Protein AF-0000000084756788 (afdb_homodimer)

Structure (mmCIF, N/CA/C/O backbone):
data_AF-0000000084756788-model_v1
#
loop_
_entity.id
_entity.type
_entity.pdbx_description
1 polymer 'Nuclear transport factor 2 family protein'
#
loop_
_atom_site.group_PDB
_atom_site.id
_atom_site.type_symbol
_atom_site.label_atom_id
_atom_site.label_alt_id
_atom_site.label_comp_id
_atom_site.label_asym_id
_atom_site.label_entity_id
_atom_site.label_seq_id
_atom_site.pdbx_PDB_ins_code
_atom_site.Cartn_x
_atom_site.Cartn_y
_atom_site.Cartn_z
_atom_site.occupancy
_atom_site.B_iso_or_equiv
_atom_site.auth_seq_id
_atom_site.auth_comp_id
_atom_site.auth_asym_id
_atom_site.auth_atom_id
_atom_site.pdbx_PDB_model_num
ATOM 1 N N . MET A 1 1 ? 21.375 17.109 6.738 1 51.38 1 MET A N 1
ATOM 2 C CA . MET A 1 1 ? 19.969 17.453 6.523 1 51.38 1 MET A CA 1
ATOM 3 C C . MET A 1 1 ? 19.047 16.328 6.988 1 51.38 1 MET A C 1
ATOM 5 O O . MET A 1 1 ? 19.375 15.156 6.836 1 51.38 1 MET A O 1
ATOM 9 N N . LYS A 1 2 ? 18.172 16.609 7.891 1 64.44 2 LYS A N 1
ATOM 10 C CA . LYS A 1 2 ? 17.391 15.539 8.5 1 64.44 2 LYS A CA 1
ATOM 11 C C . LYS A 1 2 ? 16.609 14.766 7.445 1 64.44 2 LYS A C 1
ATOM 13 O O . LYS A 1 2 ? 16.031 15.352 6.523 1 64.44 2 LYS A O 1
ATOM 18 N N . ILE A 1 3 ? 16.797 13.531 7.262 1 79.19 3 ILE A N 1
ATOM 19 C CA . ILE A 1 3 ? 16.125 12.656 6.312 1 79.19 3 ILE A CA 1
ATOM 20 C C . ILE A 1 3 ? 14.609 12.703 6.559 1 79.19 3 ILE A C 1
ATOM 22 O O . ILE A 1 3 ? 14.156 12.586 7.699 1 79.19 3 ILE A O 1
ATOM 26 N N . MET A 1 4 ? 13.938 13.109 5.535 1 86.81 4 MET A N 1
ATOM 27 C CA . MET A 1 4 ? 12.484 13.195 5.578 1 86.81 4 MET A CA 1
ATOM 28 C C . MET A 1 4 ? 11.875 11.852 5.961 1 86.81 4 MET A C 1
ATOM 30 O O . MET A 1 4 ? 12.234 10.812 5.395 1 86.81 4 MET A O 1
ATOM 34 N N . THR A 1 5 ? 11.016 11.875 7.02 1 94.31 5 THR A N 1
ATOM 35 C CA . THR A 1 5 ? 10.234 10.688 7.352 1 94.31 5 THR A CA 1
ATOM 36 C C . THR A 1 5 ? 8.75 11.008 7.406 1 94.31 5 THR A C 1
ATOM 38 O O . THR A 1 5 ? 8.367 12.125 7.758 1 94.31 5 THR A O 1
ATOM 41 N N . ILE A 1 6 ? 7.992 10.07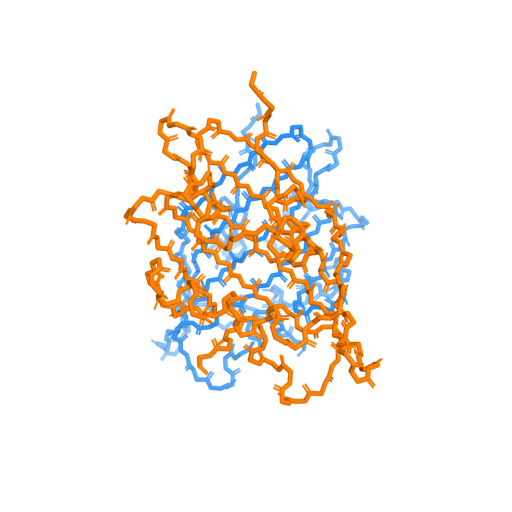 7.137 1 98 6 ILE A N 1
ATOM 42 C CA . ILE A 1 6 ? 6.543 10.25 7.172 1 98 6 ILE A CA 1
ATOM 43 C C . ILE A 1 6 ? 6.105 10.641 8.586 1 98 6 ILE A C 1
ATOM 45 O O . ILE A 1 6 ? 5.156 11.406 8.758 1 98 6 ILE A O 1
ATOM 49 N N . THR A 1 7 ? 6.785 10.156 9.602 1 97.94 7 THR A N 1
ATOM 50 C CA . THR A 1 7 ? 6.484 10.492 10.992 1 97.94 7 THR A CA 1
ATOM 51 C C . THR A 1 7 ? 6.602 12 11.227 1 97.94 7 THR A C 1
ATOM 53 O O . THR A 1 7 ? 5.695 12.617 11.781 1 97.94 7 THR A O 1
ATOM 56 N N . THR A 1 8 ? 7.699 12.555 10.719 1 97.31 8 THR A N 1
ATOM 57 C CA . THR A 1 8 ? 7.93 13.984 10.891 1 97.31 8 THR A CA 1
ATOM 58 C C . THR A 1 8 ? 6.867 14.797 10.156 1 97.31 8 THR A C 1
ATOM 60 O O . THR A 1 8 ? 6.297 15.734 10.719 1 97.31 8 THR A O 1
ATOM 63 N N . VAL A 1 9 ? 6.555 14.43 8.93 1 98.12 9 VAL A N 1
ATOM 64 C CA . VAL A 1 9 ? 5.621 15.172 8.094 1 98.12 9 VAL A CA 1
ATOM 65 C C . VAL A 1 9 ? 4.227 15.141 8.719 1 98.12 9 VAL A C 1
ATOM 67 O O . VAL A 1 9 ? 3.607 16.188 8.93 1 98.12 9 VAL A O 1
ATOM 70 N N . LEU A 1 10 ? 3.76 13.961 9.078 1 98.19 10 LEU A N 1
ATOM 71 C CA . LEU A 1 10 ? 2.406 13.82 9.602 1 98.19 10 LEU A CA 1
ATOM 72 C C . LEU A 1 10 ? 2.295 14.438 10.992 1 98.19 10 LEU A C 1
ATOM 74 O O . LEU A 1 10 ? 1.253 14.992 11.352 1 98.19 10 LEU A O 1
ATOM 78 N N . ASP A 1 11 ? 3.354 14.328 11.773 1 98.25 11 ASP A N 1
ATOM 79 C CA . ASP A 1 11 ? 3.352 14.969 13.086 1 98.25 11 ASP A CA 1
ATOM 80 C C . ASP A 1 11 ? 3.197 16.484 12.961 1 98.25 11 ASP A C 1
ATOM 82 O O . ASP A 1 11 ? 2.418 17.094 13.695 1 98.25 11 ASP A O 1
ATOM 86 N N . GLU A 1 12 ? 3.988 17.047 12.047 1 98 12 GLU A N 1
ATOM 87 C CA . GLU A 1 12 ? 3.895 18.484 11.844 1 98 12 GLU A CA 1
ATOM 88 C C . GLU A 1 12 ? 2.5 18.891 11.383 1 98 12 GLU A C 1
ATOM 90 O O . GLU A 1 12 ? 1.93 19.875 11.875 1 98 12 GLU A O 1
ATOM 95 N N . ILE A 1 13 ? 1.891 18.125 10.453 1 97.75 13 ILE A N 1
ATOM 96 C CA . ILE A 1 13 ? 0.594 18.469 9.883 1 97.75 13 ILE A CA 1
ATOM 97 C C . ILE A 1 13 ? -0.496 18.328 10.938 1 97.75 13 ILE A C 1
ATOM 99 O O . ILE A 1 13 ? -1.339 19.203 11.102 1 97.75 13 ILE A O 1
ATOM 103 N N . LEU A 1 14 ? -0.456 17.297 11.711 1 97.5 14 LEU A N 1
ATOM 104 C CA . LEU A 1 14 ? -1.579 16.938 12.578 1 97.5 14 LEU A CA 1
ATOM 105 C C . LEU A 1 14 ? -1.424 17.578 13.953 1 97.5 14 LEU A C 1
ATOM 107 O O . LEU A 1 14 ? -2.4 18.062 14.531 1 97.5 14 LEU A O 1
ATOM 111 N N . ASN A 1 15 ? -0.199 17.656 14.469 1 98.12 15 ASN A N 1
ATOM 112 C CA . ASN A 1 15 ? -0.02 17.953 15.883 1 98.12 15 ASN A CA 1
ATOM 113 C C . ASN A 1 15 ? 0.529 19.359 16.094 1 98.12 15 ASN A C 1
ATOM 115 O O . ASN A 1 15 ? 0.281 19.984 17.125 1 98.12 15 ASN A O 1
ATOM 119 N N . GLN A 1 16 ? 1.308 19.875 15.18 1 97.69 16 GLN A N 1
ATOM 120 C CA . GLN A 1 16 ? 1.858 21.203 15.352 1 97.69 16 GLN A CA 1
ATOM 121 C C . GLN A 1 16 ? 0.937 22.266 14.742 1 97.69 16 GLN A C 1
ATOM 123 O O . GLN A 1 16 ? 1.32 22.969 13.805 1 97.69 16 GLN A O 1
ATOM 128 N N . GLN A 1 17 ? -0.144 22.484 15.391 1 95.19 17 GLN A N 1
ATOM 129 C CA . GLN A 1 17 ? -1.22 23.266 14.789 1 95.19 17 GLN A CA 1
ATOM 130 C C . GLN A 1 17 ? -0.97 24.766 14.961 1 95.19 17 GLN A C 1
ATOM 132 O O . GLN A 1 17 ? -1.627 25.578 14.32 1 95.19 17 GLN A O 1
ATOM 137 N N . GLU A 1 18 ? -0.001 25.094 15.75 1 96.75 18 GLU A N 1
ATOM 138 C CA . GLU A 1 18 ? 0.376 26.5 15.914 1 96.75 18 GLU A CA 1
ATOM 139 C C . GLU A 1 18 ? 1.205 26.984 14.727 1 96.75 18 GLU A C 1
ATOM 141 O O . GLU A 1 18 ? 1.334 28.188 14.508 1 96.75 18 GLU A O 1
ATOM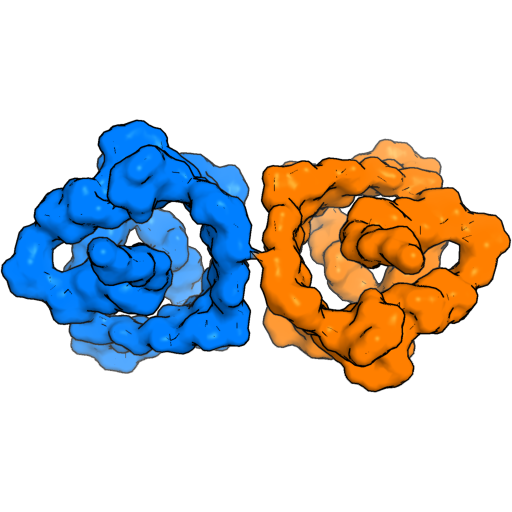 146 N N . VAL A 1 19 ? 1.829 26.031 14.039 1 97.75 19 VAL A N 1
ATOM 147 C CA . VAL A 1 19 ? 2.598 26.359 12.852 1 97.75 19 VAL A CA 1
ATOM 148 C C . VAL A 1 19 ? 1.657 26.531 11.656 1 97.75 19 VAL A C 1
ATOM 150 O O . VAL A 1 19 ? 0.82 25.656 11.398 1 97.75 19 VAL A O 1
ATOM 153 N N . PRO A 1 20 ? 1.759 27.625 10.938 1 98.12 20 PRO A N 1
ATOM 154 C CA . PRO A 1 20 ? 0.922 27.781 9.75 1 98.12 20 PRO A CA 1
ATOM 155 C C . PRO A 1 20 ? 1.096 26.625 8.758 1 98.12 20 PRO A C 1
ATOM 157 O O . PRO A 1 20 ? 2.225 26.25 8.43 1 98.12 20 PRO A O 1
ATOM 160 N N . LEU A 1 21 ? -0.003 26.094 8.258 1 97.94 21 LEU A N 1
ATOM 161 C CA . LEU A 1 21 ? 0.003 24.906 7.406 1 97.94 21 LEU A CA 1
ATOM 162 C C . LEU A 1 21 ? 0.831 25.156 6.148 1 97.94 21 LEU A C 1
ATOM 164 O O . LEU A 1 21 ? 1.569 24.266 5.711 1 97.94 21 LEU A O 1
ATOM 168 N N . ASP A 1 22 ? 0.761 26.312 5.59 1 97.5 22 ASP A N 1
ATOM 169 C CA . ASP A 1 22 ? 1.458 26.625 4.344 1 97.5 22 ASP A CA 1
ATOM 170 C C . ASP A 1 22 ? 2.969 26.469 4.508 1 97.5 22 ASP A C 1
ATOM 172 O O . ASP A 1 22 ? 3.666 26.078 3.566 1 97.5 22 ASP A O 1
ATOM 176 N N . LEU A 1 23 ? 3.459 26.797 5.664 1 98.06 23 LEU A N 1
ATOM 177 C CA . LEU A 1 23 ? 4.887 26.641 5.926 1 98.06 23 LEU A CA 1
ATOM 178 C C . LEU A 1 23 ? 5.289 25.172 5.934 1 98.06 23 LEU A C 1
ATOM 180 O O . LEU A 1 23 ? 6.32 24.812 5.371 1 98.06 23 LEU A O 1
ATOM 184 N N . ILE A 1 24 ? 4.473 24.391 6.559 1 98 24 ILE A N 1
ATOM 185 C CA . ILE A 1 24 ? 4.73 22.953 6.621 1 98 24 ILE A CA 1
ATOM 186 C C . ILE A 1 24 ? 4.676 22.359 5.215 1 98 24 ILE A C 1
ATOM 188 O O . ILE A 1 24 ? 5.562 21.594 4.824 1 98 24 ILE A O 1
ATOM 192 N N . LEU A 1 25 ? 3.664 22.703 4.445 1 98.12 25 LEU A N 1
ATOM 193 C CA . LEU A 1 25 ? 3.506 22.172 3.096 1 98.12 25 LEU A CA 1
ATOM 194 C C . LEU A 1 25 ? 4.676 22.578 2.209 1 98.12 25 LEU A C 1
ATOM 196 O O . LEU A 1 25 ? 5.207 21.75 1.459 1 98.12 25 LEU A O 1
ATOM 200 N N . ASN A 1 26 ? 5.098 23.797 2.342 1 97.38 26 ASN A N 1
ATOM 201 C CA . ASN A 1 26 ? 6.223 24.281 1.546 1 97.38 26 ASN A CA 1
ATOM 202 C C . ASN A 1 26 ? 7.516 23.562 1.9 1 97.38 26 ASN A C 1
ATOM 204 O O . ASN A 1 26 ? 8.375 23.359 1.041 1 97.38 26 ASN A O 1
ATOM 208 N N . ARG A 1 27 ? 7.652 23.156 3.072 1 97.38 27 ARG A N 1
ATOM 209 C CA . ARG A 1 27 ? 8.852 22.484 3.557 1 97.38 27 ARG A CA 1
ATOM 210 C C . ARG A 1 27 ? 8.93 21.062 3.014 1 97.38 27 ARG A C 1
ATOM 212 O O . ARG A 1 27 ? 10.008 20.578 2.67 1 97.38 27 ARG A O 1
ATOM 219 N N . HIS A 1 28 ? 7.742 20.422 2.871 1 98.25 28 HIS A N 1
ATOM 220 C CA . HIS A 1 28 ? 7.801 18.969 2.688 1 98.25 28 HIS A CA 1
ATOM 221 C C . HIS A 1 28 ? 7.227 18.562 1.334 1 98.25 28 HIS A C 1
ATOM 223 O O . HIS A 1 28 ? 7.422 17.438 0.888 1 98.25 28 HIS A O 1
ATOM 229 N N . PHE A 1 29 ? 6.59 19.5 0.635 1 98.38 29 PHE A N 1
ATOM 230 C CA . PHE A 1 29 ? 5.914 19.141 -0.603 1 98.38 29 PHE A CA 1
ATOM 231 C C . PHE A 1 29 ? 6.352 20.047 -1.749 1 98.38 29 PHE A C 1
ATOM 233 O O . PHE A 1 29 ? 6.434 21.266 -1.586 1 98.38 29 PHE A O 1
ATOM 240 N N . SER A 1 30 ? 6.621 19.438 -2.891 1 98.12 30 SER A N 1
ATOM 241 C CA . SER A 1 30 ? 6.941 20.172 -4.113 1 98.12 30 SER A CA 1
ATOM 242 C C . SER A 1 30 ? 5.758 21.016 -4.574 1 98.12 30 SER A C 1
ATOM 244 O O . SER A 1 30 ? 4.602 20.641 -4.383 1 98.12 30 SER A O 1
ATOM 246 N N . PRO A 1 31 ? 5.984 22.078 -5.301 1 96.94 31 PRO A N 1
ATOM 247 C CA . PRO A 1 31 ? 4.887 22.891 -5.828 1 96.94 31 PRO A CA 1
ATOM 248 C C . PRO A 1 31 ? 4.043 22.141 -6.859 1 96.94 31 PRO A C 1
ATOM 250 O O . PRO A 1 31 ? 2.896 22.516 -7.113 1 96.94 31 PRO A O 1
ATOM 253 N N . VAL A 1 32 ? 4.594 21.109 -7.461 1 97.5 32 VAL A N 1
ATOM 254 C CA . VAL A 1 32 ? 3.861 20.344 -8.461 1 97.5 32 VAL A CA 1
ATOM 255 C C . VAL A 1 32 ? 3.445 19 -7.883 1 97.5 32 VAL A C 1
ATOM 257 O O . VAL A 1 32 ? 3.275 18.016 -8.625 1 97.5 32 VAL A O 1
ATOM 260 N N . TYR A 1 33 ? 3.369 18.969 -6.602 1 98.25 33 TYR A N 1
ATOM 261 C CA . TYR A 1 33 ? 2.986 17.766 -5.855 1 98.25 33 TYR A CA 1
ATOM 262 C C . TYR A 1 33 ? 1.621 17.266 -6.301 1 98.25 33 TYR A C 1
ATOM 264 O O . TYR A 1 33 ? 0.704 18.047 -6.539 1 98.25 33 TYR A O 1
ATOM 272 N N . ARG A 1 34 ? 1.514 15.961 -6.422 1 98.19 34 ARG A N 1
ATOM 273 C CA . ARG A 1 34 ? 0.239 15.281 -6.617 1 98.19 34 ARG A CA 1
ATOM 274 C C . ARG A 1 34 ? 0.17 13.992 -5.793 1 98.19 34 ARG A C 1
ATOM 276 O O . ARG A 1 34 ? 1.19 13.344 -5.57 1 98.19 34 ARG A O 1
ATOM 283 N N . GLN A 1 35 ? -1.035 13.672 -5.383 1 97.81 35 GLN A N 1
ATOM 284 C CA . GLN A 1 35 ? -1.226 12.406 -4.676 1 97.81 35 GLN A CA 1
ATOM 285 C C . GLN A 1 35 ? -2.453 11.664 -5.199 1 97.81 35 GLN A C 1
ATOM 287 O O . GLN A 1 35 ? -3.443 12.289 -5.586 1 97.81 35 GLN A O 1
ATOM 292 N N . ARG A 1 36 ? -2.326 10.383 -5.238 1 97.06 36 ARG A N 1
ATOM 293 C CA . ARG A 1 36 ? -3.432 9.484 -5.559 1 97.06 36 ARG A CA 1
ATOM 294 C C . ARG A 1 36 ? -3.807 8.625 -4.359 1 97.06 36 ARG A C 1
ATOM 296 O O . ARG A 1 36 ? -2.979 7.871 -3.848 1 97.06 36 ARG A O 1
ATOM 303 N N . THR A 1 37 ? -5.02 8.859 -3.857 1 93.44 37 THR A N 1
ATOM 304 C CA . THR A 1 37 ? -5.539 8.078 -2.74 1 93.44 37 THR A CA 1
ATOM 305 C C . THR A 1 37 ? -6.746 7.254 -3.174 1 93.44 37 THR A C 1
ATOM 307 O O . THR A 1 37 ? -7.742 7.805 -3.648 1 93.44 37 THR A O 1
ATOM 310 N N . ASN A 1 38 ? -6.676 5.988 -3.02 1 88.88 38 ASN A N 1
ATOM 311 C CA . ASN A 1 38 ? -7.746 5.094 -3.449 1 88.88 38 ASN A CA 1
ATOM 312 C C . ASN A 1 38 ? -8.188 5.395 -4.879 1 88.88 38 ASN A C 1
ATOM 314 O O . ASN A 1 38 ? -9.383 5.535 -5.148 1 88.88 38 ASN A O 1
ATOM 318 N N . ASN A 1 39 ? -7.246 5.633 -5.719 1 90.25 39 ASN A N 1
ATOM 319 C CA . ASN A 1 39 ? -7.379 5.758 -7.164 1 90.25 39 ASN A CA 1
ATOM 320 C C . ASN A 1 39 ? -7.867 7.148 -7.562 1 90.25 39 ASN A C 1
ATOM 322 O O . ASN A 1 39 ? -8.289 7.363 -8.703 1 90.25 39 ASN A O 1
ATOM 326 N N . GLU A 1 40 ? -7.895 8.125 -6.652 1 92.5 40 GLU A N 1
ATOM 327 C CA . GLU A 1 40 ? -8.297 9.5 -6.953 1 92.5 40 GLU A CA 1
ATOM 328 C C . GLU A 1 40 ? -7.117 10.461 -6.812 1 92.5 40 GLU A C 1
ATOM 330 O O . GLU A 1 40 ? -6.473 10.508 -5.762 1 92.5 40 GLU A O 1
ATOM 335 N N . TRP A 1 41 ? -6.918 11.258 -7.863 1 96.19 41 TRP A N 1
ATOM 336 C CA . TRP A 1 41 ? -5.805 12.195 -7.871 1 96.19 41 TRP A CA 1
ATOM 337 C C . TRP A 1 41 ? -6.223 13.547 -7.289 1 96.19 41 TRP A C 1
ATOM 339 O O . TRP A 1 41 ? -7.355 13.984 -7.492 1 96.19 41 TRP A O 1
ATOM 349 N N . GLU A 1 42 ? -5.312 14.109 -6.582 1 96.38 42 GLU A N 1
ATOM 350 C CA . GLU A 1 42 ? -5.477 15.445 -6.035 1 96.38 42 GLU A CA 1
ATOM 351 C C . GLU A 1 42 ? -4.172 16.234 -6.105 1 96.38 42 GLU A C 1
ATOM 353 O O . GLU A 1 42 ? -3.09 15.672 -5.922 1 96.38 42 GLU A O 1
ATOM 358 N N . GLY A 1 43 ? -4.223 17.516 -6.352 1 97.12 43 GLY A N 1
ATOM 359 C CA . GLY A 1 43 ? -3.049 18.375 -6.344 1 97.12 43 GLY A CA 1
ATOM 360 C C . GLY A 1 43 ? -2.758 18.969 -4.98 1 97.12 43 GLY A C 1
ATOM 361 O O . GLY A 1 43 ? -3.406 18.625 -3.992 1 97.12 43 GLY A O 1
ATOM 362 N N . LEU A 1 44 ? -1.771 19.828 -4.953 1 97.56 44 LEU A N 1
ATOM 363 C CA . LEU A 1 44 ? -1.322 20.438 -3.701 1 97.56 44 LEU A CA 1
ATOM 364 C C . LEU A 1 44 ? -2.436 21.266 -3.064 1 97.56 44 LEU A C 1
ATOM 366 O O . LEU A 1 44 ? -2.609 21.234 -1.844 1 97.56 44 LEU A O 1
ATOM 370 N N . ASP A 1 45 ? -3.229 21.953 -3.852 1 96.56 45 ASP A N 1
ATOM 371 C CA . ASP A 1 45 ? -4.301 22.797 -3.318 1 96.56 45 ASP A CA 1
ATOM 372 C C . ASP A 1 45 ? -5.383 21.938 -2.656 1 96.56 45 ASP A C 1
ATOM 374 O O . ASP A 1 45 ? -5.859 22.266 -1.568 1 96.56 45 ASP A O 1
ATOM 378 N N . GLY A 1 46 ? -5.754 20.938 -3.379 1 95.69 46 GLY A N 1
ATOM 379 C CA . GLY A 1 46 ? -6.727 20.016 -2.799 1 95.69 46 GLY A CA 1
ATOM 380 C C . GLY A 1 46 ? -6.238 19.359 -1.522 1 95.69 46 GLY A C 1
ATOM 381 O O . GLY A 1 46 ? -6.977 19.281 -0.538 1 95.69 46 GLY A O 1
ATOM 382 N N . PHE A 1 47 ? -5.012 18.922 -1.562 1 96.62 47 PHE A N 1
ATOM 383 C CA . PHE A 1 47 ? -4.41 18.328 -0.374 1 96.62 47 PHE A CA 1
ATOM 384 C C . PHE A 1 47 ? -4.387 19.328 0.779 1 96.62 47 PHE A C 1
ATOM 386 O O . PHE A 1 47 ? -4.684 18.969 1.922 1 96.62 47 PHE A O 1
ATOM 393 N N . ALA A 1 48 ? -4.02 20.516 0.467 1 96.94 48 ALA A N 1
ATOM 394 C CA . ALA A 1 48 ? -3.971 21.562 1.484 1 96.94 48 ALA A CA 1
ATOM 395 C C . ALA A 1 48 ? -5.34 21.766 2.131 1 96.94 48 ALA A C 1
ATOM 397 O O . ALA A 1 48 ? -5.441 21.906 3.354 1 96.94 48 ALA A O 1
ATOM 398 N N . GLN A 1 49 ? -6.363 21.797 1.32 1 96 49 GLN A N 1
ATOM 399 C CA . GLN A 1 49 ? -7.719 21.953 1.838 1 96 49 GLN A CA 1
ATOM 400 C C . GLN A 1 49 ? -8.094 20.797 2.754 1 96 49 GLN A C 1
ATOM 402 O O . GLN A 1 49 ? -8.68 21 3.82 1 96 49 GLN A O 1
ATOM 407 N N . HIS A 1 50 ? -7.695 19.641 2.314 1 94.56 50 HIS A N 1
ATOM 408 C CA . HIS A 1 50 ? -7.949 18.453 3.113 1 94.56 50 HIS A CA 1
ATOM 409 C C . HIS A 1 50 ? -7.211 18.516 4.449 1 94.56 50 HIS A C 1
ATOM 411 O O . HIS A 1 50 ? -7.797 18.25 5.5 1 94.56 50 HIS A O 1
ATOM 417 N N . ALA A 1 51 ? -5.969 18.812 4.367 1 95.75 51 ALA A N 1
ATOM 418 C CA . ALA A 1 51 ? -5.148 18.922 5.574 1 95.75 51 ALA A CA 1
ATOM 419 C C . ALA A 1 51 ? -5.719 19.953 6.535 1 95.75 51 ALA A C 1
ATOM 421 O O . ALA A 1 51 ? -5.711 19.766 7.754 1 95.75 51 ALA A O 1
ATOM 422 N N . ARG A 1 52 ? -6.219 21.062 6.012 1 96 52 ARG A N 1
ATOM 423 C CA . ARG A 1 52 ? -6.836 22.094 6.84 1 96 52 ARG A CA 1
ATOM 424 C C . ARG A 1 52 ? -8.055 21.562 7.574 1 96 52 ARG A C 1
ATOM 426 O O . ARG A 1 52 ? -8.219 21.781 8.773 1 96 52 ARG A O 1
ATOM 433 N N . LYS A 1 53 ? -8.836 20.844 6.84 1 94.81 53 LYS A N 1
ATOM 434 C CA . LYS A 1 53 ? -10.031 20.25 7.438 1 94.81 53 LYS A CA 1
ATOM 435 C C . LYS A 1 53 ? -9.664 19.266 8.547 1 94.81 53 LYS A C 1
ATOM 437 O O . LYS A 1 53 ? -10.32 19.219 9.586 1 94.81 53 LYS A O 1
ATOM 442 N N . LEU A 1 54 ? -8.633 18.484 8.297 1 94.19 54 LEU A N 1
ATOM 443 C CA . LEU A 1 54 ? -8.172 17.547 9.312 1 94.19 54 LEU A CA 1
ATOM 444 C C . LEU A 1 54 ? -7.762 18.281 10.578 1 94.19 54 LEU A C 1
ATOM 446 O O . LEU A 1 54 ? -8.102 17.859 11.688 1 94.19 54 LEU A O 1
ATOM 450 N N . ARG A 1 55 ? -7.062 19.359 10.438 1 95.31 55 ARG A N 1
ATOM 451 C CA . ARG A 1 55 ? -6.605 20.141 11.594 1 95.31 55 ARG A CA 1
ATOM 452 C C . ARG A 1 55 ? -7.785 20.703 12.375 1 95.31 55 ARG A C 1
ATOM 454 O O . ARG A 1 55 ? -7.699 20.891 13.594 1 95.31 55 ARG A O 1
ATOM 461 N N . GLU A 1 56 ? -8.844 20.953 11.672 1 94.44 56 GLU A N 1
ATOM 462 C CA . GLU A 1 56 ? -10.031 21.484 12.336 1 94.44 56 GLU A CA 1
ATOM 463 C C . GLU A 1 56 ? -10.688 20.438 13.227 1 94.44 56 GLU A C 1
ATOM 465 O O . GLU A 1 56 ? -11.258 20.766 14.266 1 94.44 56 GLU A O 1
ATOM 470 N N . ILE A 1 57 ? -10.508 19.25 12.844 1 94 57 ILE A N 1
ATOM 471 C CA . ILE A 1 57 ? -11.305 18.203 13.477 1 94 57 ILE A CA 1
ATOM 472 C C . ILE A 1 57 ? -10.43 17.391 14.438 1 94 57 ILE A C 1
ATOM 474 O O . ILE A 1 57 ? -10.922 16.875 15.445 1 94 57 ILE A O 1
ATOM 478 N N . ILE A 1 58 ? -9.195 17.266 14.172 1 95.5 58 ILE A N 1
ATOM 479 C CA . ILE A 1 58 ? -8.297 16.375 14.906 1 95.5 58 ILE A CA 1
ATOM 480 C C . ILE A 1 58 ? -7.645 17.125 16.062 1 95.5 58 ILE A C 1
ATOM 482 O O . ILE A 1 58 ? -7.129 18.234 15.875 1 95.5 58 ILE A O 1
ATOM 486 N N . ALA A 1 59 ? -7.676 16.5 17.234 1 97.44 59 ALA A N 1
ATOM 487 C CA . ALA A 1 59 ? -6.973 17.016 18.391 1 97.44 59 ALA A CA 1
ATOM 488 C C . ALA A 1 59 ? -5.516 16.562 18.406 1 97.44 59 ALA A C 1
ATOM 490 O O . ALA A 1 59 ? -4.617 17.344 18.734 1 97.44 59 ALA A O 1
ATOM 491 N N . SER A 1 60 ? -5.371 15.328 18.016 1 97.81 60 SER A N 1
ATOM 492 C CA . SER A 1 60 ? -4.02 14.789 17.984 1 97.81 60 SER A CA 1
ATOM 493 C C . SER A 1 60 ? -3.957 13.523 17.125 1 97.81 60 SER A C 1
ATOM 495 O O . SER A 1 60 ? -4.984 12.883 16.875 1 97.81 60 SER A O 1
ATOM 497 N N . GLY A 1 61 ? -2.793 13.273 16.641 1 97.69 61 GLY A N 1
ATOM 498 C CA . GLY A 1 61 ? -2.539 12.047 15.898 1 97.69 61 GLY A CA 1
ATOM 499 C C . GLY A 1 61 ? -1.252 11.359 16.312 1 97.69 61 GLY A C 1
ATOM 500 O O . GLY A 1 61 ? -0.241 12.016 16.562 1 97.69 61 GLY A O 1
ATOM 501 N N . LYS A 1 62 ? -1.299 10.062 16.453 1 98.38 62 LYS A N 1
ATOM 502 C CA . LYS A 1 62 ? -0.122 9.227 16.672 1 98.38 62 LYS A CA 1
ATOM 503 C C . LYS A 1 62 ? 0.223 8.438 15.406 1 98.38 62 LYS A C 1
ATOM 505 O O . LYS A 1 62 ? -0.649 7.809 14.797 1 98.38 62 LYS A O 1
ATOM 510 N N . ILE A 1 63 ? 1.469 8.5 15.023 1 98.56 63 ILE A N 1
ATOM 511 C CA . ILE A 1 63 ? 1.926 7.824 13.812 1 98.56 63 ILE A CA 1
ATOM 512 C C . ILE A 1 63 ? 2.791 6.621 14.18 1 98.56 63 ILE A C 1
ATOM 514 O O . ILE A 1 63 ? 3.762 6.758 14.93 1 98.56 63 ILE A O 1
ATOM 518 N N . GLU A 1 64 ? 2.461 5.492 13.758 1 98.44 64 GLU A N 1
ATOM 519 C CA . GLU A 1 64 ? 3.242 4.27 13.914 1 98.44 64 GLU A CA 1
ATOM 520 C C . GLU A 1 64 ? 3.709 3.734 12.562 1 98.44 64 GLU A C 1
ATOM 522 O O . GLU A 1 64 ? 2.895 3.289 11.75 1 98.44 64 GLU A O 1
ATOM 527 N N . VAL A 1 65 ? 5.027 3.719 12.328 1 98.5 65 VAL A N 1
ATOM 528 C CA . VAL A 1 65 ? 5.57 3.205 11.07 1 98.5 65 VAL A CA 1
ATOM 529 C C . VAL A 1 65 ? 5.848 1.709 11.203 1 98.5 65 VAL A C 1
ATOM 531 O O . VAL A 1 65 ? 6.668 1.29 12.023 1 98.5 65 VAL A O 1
ATOM 534 N N . CYS A 1 66 ? 5.191 0.938 10.438 1 98.06 66 CYS A N 1
ATOM 535 C CA . CYS A 1 66 ? 5.324 -0.515 10.469 1 98.06 66 CYS A CA 1
ATOM 536 C C . CYS A 1 66 ? 6.445 -0.977 9.539 1 98.06 66 CYS A C 1
ATOM 538 O O . CYS A 1 66 ? 7.211 -1.878 9.891 1 98.06 66 CYS A O 1
ATOM 540 N N . ASP A 1 67 ? 6.504 -0.438 8.352 1 98.25 67 ASP A N 1
ATOM 541 C CA . ASP A 1 67 ? 7.535 -0.659 7.344 1 98.25 67 ASP A CA 1
ATOM 542 C C . ASP A 1 67 ? 7.969 0.659 6.707 1 98.25 67 ASP A C 1
ATOM 544 O O . ASP A 1 67 ? 7.141 1.541 6.465 1 98.25 67 ASP A O 1
ATOM 548 N N . GLU A 1 68 ? 9.258 0.775 6.426 1 98.38 68 GLU A N 1
ATOM 549 C CA . GLU A 1 68 ? 9.797 1.958 5.77 1 98.38 68 GLU A CA 1
ATOM 550 C C . GLU A 1 68 ? 11 1.603 4.898 1 98.38 68 GLU A C 1
ATOM 552 O O . GLU A 1 68 ? 11.969 1.019 5.383 1 98.38 68 GLU A O 1
ATOM 557 N N . LEU A 1 69 ? 10.891 1.885 3.623 1 98.38 69 LEU A N 1
ATOM 558 C CA . LEU A 1 69 ? 11.969 1.633 2.67 1 98.38 69 LEU A CA 1
ATOM 559 C C . LEU A 1 69 ? 12.305 2.895 1.882 1 98.38 69 LEU A C 1
ATOM 561 O O . LEU A 1 69 ? 11.414 3.705 1.595 1 98.38 69 LEU A O 1
ATOM 565 N N . ARG A 1 70 ? 13.555 3.004 1.54 1 97.25 70 ARG A N 1
ATOM 566 C CA . ARG A 1 70 ? 14.047 4.09 0.698 1 97.25 70 ARG A CA 1
ATOM 567 C C . ARG A 1 70 ? 14.992 3.561 -0.376 1 97.25 70 ARG A C 1
ATOM 569 O O . ARG A 1 70 ? 15.773 2.639 -0.125 1 97.25 70 ARG A O 1
ATOM 576 N N . ASP A 1 71 ? 14.875 4.094 -1.517 1 96.12 71 ASP A N 1
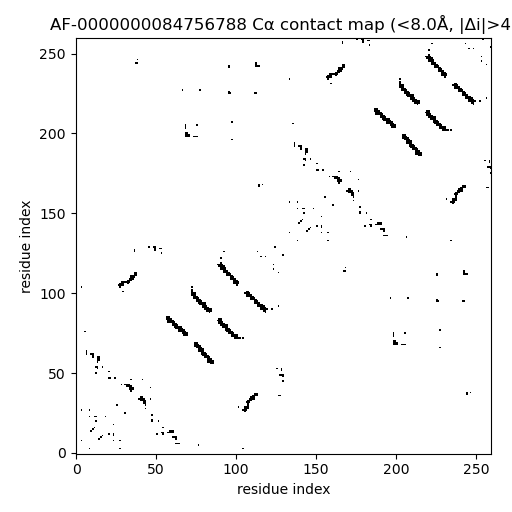ATOM 577 C CA . ASP A 1 71 ? 15.766 3.836 -2.641 1 96.12 71 ASP A CA 1
ATOM 578 C C . ASP A 1 71 ? 15.898 5.07 -3.531 1 96.12 71 ASP A C 1
ATOM 580 O O . ASP A 1 71 ? 15.078 5.289 -4.422 1 96.12 71 ASP A O 1
ATOM 584 N N . GLY A 1 72 ? 17 5.855 -3.297 1 94.81 72 GLY A N 1
ATOM 585 C CA . GLY A 1 72 ? 17.109 7.125 -4 1 94.81 72 GLY A CA 1
ATOM 586 C C . GLY A 1 72 ? 15.984 8.086 -3.678 1 94.81 72 GLY A C 1
ATOM 587 O O . GLY A 1 72 ? 15.773 8.438 -2.516 1 94.81 72 GLY A O 1
ATOM 588 N N . ASN A 1 73 ? 15.203 8.406 -4.762 1 96.75 73 ASN A N 1
ATOM 589 C CA . ASN A 1 73 ? 14.102 9.344 -4.578 1 96.75 73 ASN A CA 1
ATOM 590 C C . ASN A 1 73 ? 12.789 8.617 -4.316 1 96.75 73 ASN A C 1
ATOM 592 O O . ASN A 1 73 ? 11.734 9.25 -4.195 1 96.75 73 ASN A O 1
ATOM 596 N N . LEU A 1 74 ? 12.883 7.297 -4.258 1 97.88 74 LEU A N 1
ATOM 597 C CA . LEU A 1 74 ? 11.688 6.516 -3.984 1 97.88 74 LEU A CA 1
ATOM 598 C C . LEU A 1 74 ? 11.555 6.223 -2.494 1 97.88 74 LEU A C 1
ATOM 600 O O . LEU A 1 74 ? 12.562 5.992 -1.814 1 97.88 74 LEU A O 1
ATOM 604 N N . TYR A 1 75 ? 10.375 6.316 -2.01 1 98.31 75 TYR A N 1
ATOM 605 C CA . TYR A 1 75 ? 10.047 6.16 -0.598 1 98.31 75 TYR A CA 1
ATOM 606 C C . TYR A 1 75 ? 8.766 5.352 -0.427 1 98.31 75 TYR A C 1
ATOM 608 O O . TYR A 1 75 ? 7.797 5.539 -1.171 1 98.31 75 TYR A O 1
ATOM 616 N N . ALA A 1 76 ? 8.773 4.285 0.416 1 98.75 76 ALA A N 1
ATOM 617 C CA . ALA A 1 76 ? 7.586 3.471 0.67 1 98.75 76 ALA A CA 1
ATOM 618 C C . ALA A 1 76 ? 7.41 3.207 2.162 1 98.75 76 ALA A C 1
ATOM 620 O O . ALA A 1 76 ? 8.367 2.861 2.855 1 98.75 76 ALA A O 1
ATOM 621 N N . THR A 1 77 ? 6.145 3.406 2.67 1 98.75 77 THR A N 1
ATOM 622 C CA . THR A 1 77 ? 5.867 3.139 4.078 1 98.75 77 THR A CA 1
ATOM 623 C C . THR A 1 77 ? 4.508 2.467 4.242 1 98.75 77 THR A C 1
ATOM 625 O O . THR A 1 77 ? 3.566 2.766 3.506 1 98.75 77 THR A O 1
ATOM 628 N N . ARG A 1 78 ? 4.496 1.524 5.09 1 98.75 78 ARG A N 1
ATOM 629 C CA . ARG A 1 78 ? 3.258 1.099 5.734 1 98.75 78 ARG A CA 1
ATOM 630 C C . ARG A 1 78 ? 3.164 1.646 7.156 1 98.75 78 ARG A C 1
ATOM 632 O O . ARG A 1 78 ? 4.016 1.35 7.996 1 98.75 78 ARG A O 1
ATOM 639 N N . HIS A 1 79 ? 2.166 2.537 7.391 1 98.69 79 HIS A N 1
ATOM 640 C CA . HIS A 1 79 ? 2.08 3.18 8.695 1 98.69 79 HIS A CA 1
ATOM 641 C C . HIS A 1 79 ? 0.629 3.326 9.148 1 98.69 79 HIS A C 1
ATOM 643 O O . HIS A 1 79 ? -0.286 3.289 8.32 1 98.69 79 HIS A O 1
ATOM 649 N N . ARG A 1 80 ? 0.486 3.377 10.43 1 97.94 80 ARG A N 1
ATOM 650 C CA . ARG A 1 80 ? -0.813 3.629 11.039 1 97.94 80 ARG A CA 1
ATOM 651 C C . ARG A 1 80 ? -0.888 5.043 11.609 1 97.94 80 ARG A C 1
ATOM 653 O O . ARG A 1 80 ? 0.088 5.547 12.164 1 97.94 80 ARG A O 1
ATOM 660 N N . VAL A 1 81 ? -2.008 5.676 11.414 1 97.75 81 VAL A N 1
ATOM 661 C CA . VAL A 1 81 ? -2.305 6.98 12 1 97.75 81 VAL A CA 1
ATOM 662 C C . VAL A 1 81 ? -3.51 6.867 12.93 1 97.75 81 VAL A C 1
ATOM 664 O O . VAL A 1 81 ? -4.637 6.672 12.477 1 97.75 81 VAL A O 1
ATOM 667 N N . LEU A 1 82 ? -3.252 6.961 14.188 1 97.5 82 LEU A N 1
ATOM 668 C CA . LEU A 1 82 ? -4.309 6.98 15.195 1 97.5 82 LEU A CA 1
ATOM 669 C C . LEU A 1 82 ? -4.664 8.414 15.578 1 97.5 82 LEU A C 1
ATOM 671 O O . LEU A 1 82 ? -3.91 9.07 16.297 1 97.5 82 LEU A O 1
ATOM 675 N N . CYS A 1 83 ? -5.789 8.82 15.117 1 97.06 83 CYS A N 1
ATOM 676 C CA . CYS A 1 83 ? -6.219 10.195 15.359 1 97.06 83 CYS A CA 1
ATOM 677 C C . CYS A 1 83 ? -7.285 10.25 16.453 1 97.06 83 CYS A C 1
ATOM 679 O O . CYS A 1 83 ? -8.172 9.398 16.5 1 97.06 83 CYS A O 1
ATOM 681 N N . THR A 1 84 ? -7.148 11.203 17.266 1 97.25 84 THR A N 1
ATOM 682 C CA . THR A 1 84 ? -8.203 11.578 18.203 1 97.25 84 THR A CA 1
ATOM 683 C C . THR A 1 84 ? -8.836 12.906 17.812 1 97.25 84 THR A C 1
ATOM 685 O O . THR A 1 84 ? -8.141 13.914 17.641 1 97.25 84 THR A O 1
ATOM 688 N N . LYS A 1 85 ? -10.133 12.82 17.641 1 95.88 85 LYS A N 1
ATOM 689 C CA . LYS A 1 85 ? -10.852 14.055 17.312 1 95.88 85 LYS A CA 1
ATOM 690 C C . LYS A 1 85 ? -11.062 14.914 18.547 1 95.88 85 LYS A C 1
ATOM 692 O O . LYS A 1 85 ? -10.906 14.438 19.672 1 95.88 85 LYS A O 1
ATOM 697 N N . HIS A 1 86 ? -11.5 16.188 18.312 1 96.12 86 HIS A N 1
ATOM 698 C CA . HIS A 1 86 ? -11.781 17.109 19.406 1 96.12 86 HIS A CA 1
ATOM 699 C C . HIS A 1 86 ? -12.953 16.594 20.25 1 96.12 86 HIS A C 1
ATOM 701 O O . HIS A 1 86 ? -12.992 16.828 21.453 1 96.12 86 HIS A O 1
ATOM 707 N N . ASN A 1 87 ? -13.773 15.844 19.641 1 94.25 87 ASN A N 1
ATOM 708 C CA . ASN A 1 87 ? -14.945 15.352 20.359 1 94.25 87 ASN A CA 1
ATOM 709 C C . ASN A 1 87 ? -14.648 14.023 21.062 1 94.25 87 ASN A C 1
ATOM 711 O O . ASN A 1 87 ? -15.555 13.391 21.609 1 94.25 87 ASN A O 1
ATOM 715 N N . GLY A 1 88 ? -13.492 13.516 20.938 1 94.38 88 GLY A N 1
ATOM 716 C CA . GLY A 1 88 ? -13.078 12.336 21.688 1 94.38 88 GLY A CA 1
ATOM 717 C C . GLY A 1 88 ? -13.102 11.07 20.844 1 94.38 88 GLY A C 1
ATOM 718 O O . GLY A 1 88 ? -12.531 10.055 21.234 1 94.38 88 GLY A O 1
ATOM 719 N N . GLU A 1 89 ? -13.773 11.141 19.688 1 94.81 89 GLU A N 1
ATOM 720 C CA . GLU A 1 89 ? -13.797 9.984 18.797 1 94.81 89 GLU A CA 1
ATOM 721 C C . GLU A 1 89 ? -12.406 9.656 18.266 1 94.81 89 GLU A C 1
ATOM 723 O O . GLU A 1 89 ? -11.586 10.562 18.078 1 94.81 89 GLU A O 1
ATOM 728 N N . GLU A 1 90 ? -12.172 8.336 18.06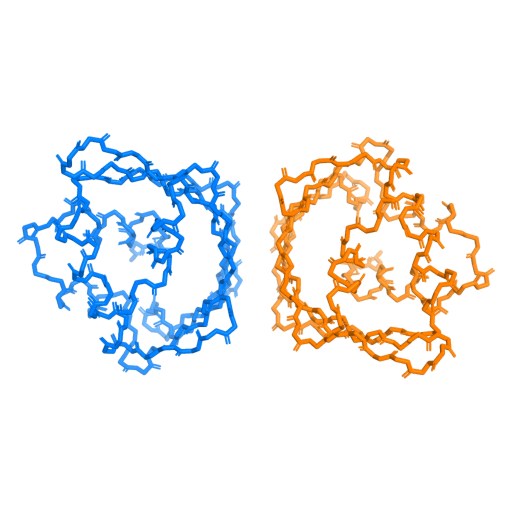2 1 95.94 90 GLU A N 1
ATOM 729 C CA . GLU A 1 90 ? -10.891 7.898 17.547 1 95.94 90 GLU A CA 1
ATOM 730 C C . GLU A 1 90 ? -11.039 7.285 16.156 1 95.94 90 GLU A C 1
ATOM 732 O O . GLU A 1 90 ? -12.023 6.594 15.875 1 95.94 90 GLU A O 1
ATOM 737 N N . VAL A 1 91 ? -10.109 7.598 15.344 1 95.38 91 VAL A N 1
ATOM 738 C CA . VAL A 1 91 ? -10.008 7.02 14.008 1 95.38 91 VAL A CA 1
ATOM 739 C C . VAL A 1 91 ? -8.633 6.395 13.82 1 95.38 91 VAL A C 1
ATOM 741 O O . VAL A 1 91 ? -7.609 7.023 14.117 1 95.38 91 VAL A O 1
ATOM 744 N N . ASP A 1 92 ? -8.594 5.148 13.453 1 96.19 92 ASP A N 1
ATOM 745 C CA . ASP A 1 92 ? -7.367 4.402 13.188 1 96.19 92 ASP A CA 1
ATOM 746 C C . ASP A 1 92 ? -7.289 3.984 11.719 1 96.19 92 ASP A C 1
ATOM 748 O O . ASP A 1 92 ? -8.125 3.221 11.242 1 96.19 92 ASP A O 1
ATOM 752 N N . MET A 1 93 ? -6.246 4.508 11.07 1 96.12 93 MET A N 1
ATOM 753 C CA . MET A 1 93 ? -6.066 4.219 9.648 1 96.12 93 MET A CA 1
ATOM 754 C C . MET A 1 93 ? -4.703 3.584 9.391 1 96.12 93 MET A C 1
ATOM 756 O O . MET A 1 93 ? -3.705 3.984 9.992 1 96.12 93 MET A O 1
ATOM 760 N N . GLU A 1 94 ? -4.723 2.596 8.586 1 96.88 94 GLU A N 1
ATOM 761 C CA . GLU A 1 94 ? -3.479 2.053 8.055 1 96.88 94 GLU A CA 1
ATOM 762 C C . GLU A 1 94 ? -3.266 2.488 6.605 1 96.88 94 GLU A C 1
ATOM 764 O O . GLU A 1 94 ? -4.184 2.408 5.785 1 96.88 94 GLU A O 1
ATOM 769 N N . VAL A 1 95 ? -2.113 3.045 6.312 1 97.75 95 VAL A N 1
ATOM 770 C CA . VAL A 1 95 ? -1.812 3.65 5.02 1 97.75 95 VAL A CA 1
ATOM 771 C C . VAL A 1 95 ? -0.663 2.896 4.352 1 97.75 95 VAL A C 1
ATOM 773 O O . VAL A 1 95 ? 0.376 2.66 4.973 1 97.75 95 VAL A O 1
ATOM 776 N N . TYR A 1 96 ? -0.877 2.365 3.16 1 98.44 96 TYR A N 1
ATOM 777 C CA . TYR A 1 96 ? 0.146 1.835 2.266 1 98.44 96 TYR A CA 1
ATOM 778 C C . TYR A 1 96 ? 0.575 2.883 1.246 1 98.44 96 TYR A C 1
ATOM 780 O O . TYR A 1 96 ? -0.178 3.205 0.324 1 98.44 96 TYR A O 1
ATOM 788 N N . MET A 1 97 ? 1.805 3.414 1.419 1 98.69 97 MET A N 1
ATOM 789 C CA . MET A 1 97 ? 2.166 4.637 0.704 1 98.69 97 MET A CA 1
ATOM 790 C C . MET A 1 97 ? 3.449 4.438 -0.095 1 98.69 97 MET A C 1
ATOM 792 O O . MET A 1 97 ? 4.438 3.922 0.428 1 98.69 97 MET A O 1
ATOM 796 N N . PHE A 1 98 ? 3.426 4.762 -1.355 1 98.88 98 PHE A N 1
ATOM 797 C CA . PHE A 1 98 ? 4.594 4.895 -2.219 1 98.88 98 PHE A CA 1
ATOM 798 C C . PHE A 1 98 ? 4.758 6.336 -2.689 1 98.88 98 PHE A C 1
ATOM 800 O O . PHE A 1 98 ? 3.783 6.98 -3.084 1 98.88 98 PHE A O 1
ATOM 807 N N . ALA A 1 99 ? 6.004 6.836 -2.605 1 98.69 99 ALA A N 1
ATOM 808 C CA . ALA A 1 99 ? 6.223 8.25 -2.898 1 98.69 99 ALA A CA 1
ATOM 809 C C . ALA A 1 99 ? 7.539 8.461 -3.648 1 98.69 99 ALA A C 1
ATOM 811 O O . ALA A 1 99 ? 8.398 7.574 -3.664 1 98.69 99 ALA A O 1
ATOM 812 N N . GLU A 1 100 ? 7.59 9.516 -4.32 1 98.38 100 GLU A N 1
ATOM 813 C CA . GLU A 1 100 ? 8.805 10.062 -4.922 1 98.38 100 GLU A CA 1
ATOM 814 C C . GLU A 1 100 ? 9.109 11.461 -4.387 1 98.38 100 GLU A C 1
ATOM 816 O O . GLU A 1 100 ? 8.195 12.25 -4.148 1 98.38 100 GLU A O 1
ATOM 821 N N . THR A 1 101 ? 10.391 11.711 -4.164 1 97.69 101 THR A N 1
ATOM 822 C CA . THR A 1 101 ? 10.805 13.047 -3.746 1 97.69 101 THR A CA 1
ATOM 823 C C . THR A 1 101 ? 11.539 13.766 -4.871 1 97.69 101 THR A C 1
ATOM 825 O O . THR A 1 101 ? 12.102 13.117 -5.766 1 97.69 101 THR A O 1
ATOM 828 N N . ASP A 1 102 ? 11.461 15.062 -4.84 1 96.94 102 ASP A N 1
ATOM 829 C CA . ASP A 1 102 ? 12.227 15.852 -5.801 1 96.94 102 ASP A CA 1
ATOM 830 C C . ASP A 1 102 ? 13.672 16.047 -5.332 1 96.94 102 ASP A C 1
ATOM 832 O O . ASP A 1 102 ? 14.094 15.438 -4.344 1 96.94 102 ASP A O 1
ATOM 836 N N . ASP A 1 103 ? 14.422 16.828 -6.02 1 94.81 103 ASP A N 1
ATOM 837 C CA . ASP A 1 103 ? 15.852 16.969 -5.762 1 94.81 103 ASP A CA 1
ATOM 838 C C . ASP A 1 103 ? 16.094 17.641 -4.414 1 94.81 103 ASP A C 1
ATOM 840 O O . ASP A 1 103 ? 17.188 17.531 -3.846 1 94.81 103 ASP A O 1
ATOM 844 N N . ASP A 1 104 ? 15.109 18.344 -3.934 1 94.75 104 ASP A N 1
ATOM 845 C CA . ASP A 1 104 ? 15.234 19.016 -2.648 1 94.75 104 ASP A CA 1
ATOM 846 C C . ASP A 1 104 ? 14.734 18.141 -1.509 1 94.75 104 ASP A C 1
ATOM 848 O O . ASP A 1 104 ? 14.703 18.562 -0.353 1 94.75 104 ASP A O 1
ATOM 852 N N . GLY A 1 105 ? 14.258 16.953 -1.837 1 95.25 105 GLY A N 1
ATOM 853 C CA . GLY A 1 105 ? 13.805 16.016 -0.819 1 95.25 105 GLY A CA 1
ATOM 854 C C . GLY A 1 105 ? 12.336 16.172 -0.47 1 95.25 105 GLY A C 1
ATOM 855 O O . GLY A 1 105 ? 11.859 15.578 0.496 1 95.25 105 GLY A O 1
ATOM 856 N N . ARG A 1 106 ? 11.625 16.938 -1.287 1 97.56 106 ARG A N 1
ATOM 857 C CA . ARG A 1 106 ? 10.195 17.156 -1.063 1 97.56 106 ARG A CA 1
ATOM 858 C C . ARG A 1 106 ? 9.359 16.141 -1.826 1 97.56 106 ARG A C 1
ATOM 860 O O . ARG A 1 106 ? 9.711 15.75 -2.938 1 97.56 106 ARG A O 1
ATOM 867 N N . PHE A 1 107 ? 8.219 15.781 -1.186 1 98.38 107 PHE A N 1
ATOM 868 C CA . PHE A 1 107 ? 7.32 14.883 -1.901 1 98.38 107 PHE A CA 1
ATOM 869 C C . PHE A 1 107 ? 6.859 15.508 -3.209 1 98.38 107 PHE A C 1
ATOM 871 O O . PHE A 1 107 ? 6.395 16.656 -3.225 1 98.38 107 PHE A O 1
ATOM 878 N N . ILE A 1 108 ? 7.043 14.789 -4.293 1 98.38 108 ILE A N 1
ATOM 879 C CA . ILE A 1 108 ? 6.547 15.266 -5.578 1 98.38 108 ILE A CA 1
ATOM 880 C C . ILE A 1 108 ? 5.379 14.398 -6.039 1 98.38 108 ILE A C 1
ATOM 882 O O . ILE A 1 108 ? 4.5 14.867 -6.766 1 98.38 108 ILE A O 1
ATOM 886 N N . ARG A 1 109 ? 5.332 13.164 -5.57 1 98.56 109 ARG A N 1
ATOM 887 C CA . ARG A 1 109 ? 4.266 12.227 -5.91 1 98.56 109 ARG A CA 1
ATOM 888 C C . ARG A 1 109 ? 4.023 11.242 -4.773 1 98.56 109 ARG A C 1
ATOM 890 O O . ARG A 1 109 ? 4.973 10.727 -4.184 1 98.56 109 ARG A O 1
ATOM 897 N N . VAL A 1 110 ? 2.762 11.031 -4.457 1 98.38 110 VAL A N 1
ATOM 898 C CA . VAL A 1 110 ? 2.369 10 -3.5 1 98.38 110 VAL A CA 1
ATOM 899 C C . VAL A 1 110 ? 1.232 9.164 -4.078 1 98.38 110 VAL A C 1
ATOM 901 O O . VAL A 1 110 ? 0.279 9.711 -4.645 1 98.38 110 VAL A O 1
ATOM 904 N N . GLU A 1 111 ? 1.352 7.93 -4.098 1 98.38 111 GLU A N 1
ATOM 905 C CA . GLU A 1 111 ? 0.27 6.977 -4.32 1 98.38 111 GLU A CA 1
ATOM 906 C C . GLU A 1 111 ? 0.037 6.105 -3.088 1 98.38 111 GLU A C 1
ATOM 908 O O . GLU A 1 111 ? 0.969 5.484 -2.576 1 98.38 111 GLU A O 1
ATOM 913 N N . GLU A 1 112 ? -1.177 6.133 -2.633 1 98 112 GLU A N 1
ATOM 914 C CA . GLU A 1 112 ? -1.406 5.391 -1.396 1 98 112 GLU A CA 1
ATOM 915 C C . GLU A 1 112 ? -2.789 4.742 -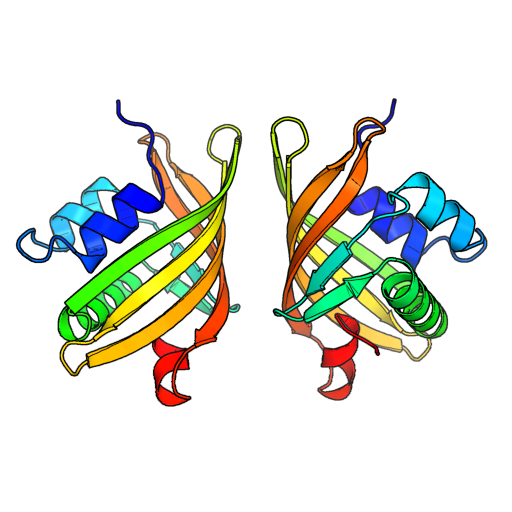1.39 1 98 112 GLU A C 1
ATOM 917 O O . GLU A 1 112 ? -3.699 5.203 -2.08 1 98 112 GLU A O 1
ATOM 922 N N . ALA A 1 113 ? -2.924 3.627 -0.752 1 96.25 113 ALA A N 1
ATOM 923 C CA . ALA A 1 113 ? -4.18 2.996 -0.353 1 96.25 113 ALA A CA 1
ATOM 924 C C . ALA A 1 113 ? -4.332 2.99 1.166 1 96.25 113 ALA A C 1
ATOM 926 O O . ALA A 1 113 ? -3.357 2.785 1.894 1 96.25 113 ALA A O 1
ATOM 927 N N . THR A 1 114 ? -5.531 3.252 1.637 1 94.31 114 THR A N 1
ATOM 928 C CA . THR A 1 114 ? -5.77 3.369 3.072 1 94.31 114 THR A CA 1
ATOM 929 C C . THR A 1 114 ? -6.824 2.371 3.531 1 94.31 114 THR A C 1
ATOM 931 O O . THR A 1 114 ? -7.785 2.096 2.805 1 94.31 114 THR A O 1
ATOM 934 N N . LEU A 1 115 ? -6.613 1.775 4.668 1 92.62 115 LEU A N 1
ATOM 935 C CA . LEU A 1 115 ? -7.57 0.909 5.348 1 92.62 115 LEU A CA 1
ATOM 936 C C . LEU A 1 115 ? -8.031 1.53 6.66 1 92.62 115 LEU A C 1
ATOM 938 O O . LEU A 1 115 ? -7.207 1.896 7.5 1 92.62 115 LEU A O 1
ATOM 942 N N . MET A 1 116 ? -9.289 1.699 6.785 1 91 116 MET A N 1
ATOM 943 C CA . MET A 1 116 ? -9.812 2.113 8.086 1 91 116 MET A CA 1
ATOM 944 C C . MET A 1 116 ? -9.883 0.932 9.047 1 91 116 MET A C 1
ATOM 946 O O . MET A 1 116 ? -10.602 -0.036 8.797 1 91 116 MET A O 1
ATOM 950 N N . LEU A 1 117 ? -9.164 1.002 10.078 1 92.19 117 LEU A N 1
ATOM 951 C CA . LEU A 1 117 ? -9.117 -0.076 11.062 1 92.19 117 LEU A CA 1
ATOM 952 C C . LEU A 1 117 ? -10.125 0.165 12.18 1 92.19 117 LEU A C 1
ATOM 954 O O . LEU A 1 117 ? -10.617 -0.785 12.789 1 92.19 117 LEU A O 1
ATOM 958 N N . GLN A 1 118 ? -10.273 1.374 12.492 1 89.25 118 GLN A N 1
ATOM 959 C CA . GLN A 1 118 ? -11.25 1.827 13.477 1 89.25 118 GLN A CA 1
ATOM 960 C C . GLN A 1 118 ? -11.859 3.166 13.078 1 89.25 118 GLN A C 1
ATOM 962 O O . GLN A 1 118 ? -11.156 4.051 12.578 1 89.25 118 GLN A O 1
ATOM 967 N N . GLY A 1 119 ? -13.195 3.367 13.234 1 86.56 119 GLY A N 1
ATOM 968 C CA . GLY A 1 119 ? -13.914 4.586 12.914 1 86.56 119 GLY A CA 1
ATOM 969 C C . GLY A 1 119 ? -15.336 4.328 12.438 1 86.56 119 GLY A C 1
ATOM 970 O O . GLY A 1 119 ? -15.773 3.18 12.367 1 86.56 119 GLY A O 1
ATOM 971 N N . VAL A 1 120 ? -16.047 5.387 12.352 1 81.44 120 VAL A N 1
ATOM 972 C CA . VAL A 1 120 ? -17.422 5.281 11.844 1 81.44 120 VAL A CA 1
ATOM 973 C C . VAL A 1 120 ? -17.438 5.566 10.344 1 81.44 120 VAL A C 1
ATOM 975 O O . VAL A 1 120 ? -16.438 6.004 9.773 1 81.44 120 VAL A O 1
ATOM 978 N N . GLU A 1 121 ? -18.484 5.145 9.617 1 78.38 121 GLU A N 1
ATOM 979 C CA . GLU A 1 121 ? -18.594 5.266 8.164 1 78.38 121 GLU A CA 1
ATOM 980 C C . GLU A 1 121 ? -18.25 6.68 7.703 1 78.38 121 GLU A C 1
ATOM 982 O O . GLU A 1 121 ? -17.609 6.859 6.664 1 78.38 121 GLU A O 1
ATOM 987 N N . SER A 1 122 ? -18.672 7.641 8.477 1 78.06 122 SER A N 1
ATOM 988 C CA . SER A 1 122 ? -18.438 9.031 8.102 1 78.06 122 SER A CA 1
ATOM 989 C C . SER A 1 122 ? -16.953 9.375 8.172 1 78.06 122 SER A C 1
ATOM 991 O O . SER A 1 122 ? -16.516 10.375 7.598 1 78.06 122 SER A O 1
ATOM 993 N N . ASP A 1 123 ? -16.141 8.445 8.82 1 81.69 123 ASP A N 1
ATOM 994 C CA . ASP A 1 123 ? -14.711 8.688 8.984 1 81.69 123 ASP A CA 1
ATOM 995 C C . ASP A 1 123 ? -13.922 8.211 7.766 1 81.69 123 ASP A C 1
ATOM 997 O O . ASP A 1 123 ? -12.75 8.555 7.602 1 81.69 123 ASP A O 1
ATOM 1001 N N . ARG A 1 124 ? -14.586 7.477 6.891 1 73.5 124 ARG A N 1
ATOM 1002 C CA . ARG A 1 124 ? -13.898 6.875 5.75 1 73.5 124 ARG A CA 1
ATOM 1003 C C . ARG A 1 124 ? -13.312 7.949 4.836 1 73.5 124 ARG A C 1
ATOM 1005 O O . ARG A 1 124 ? -12.312 7.715 4.164 1 73.5 124 ARG A O 1
ATOM 1012 N N . GLY A 1 125 ? -13.875 9.156 4.938 1 69.69 125 GLY A N 1
ATOM 1013 C CA . GLY A 1 125 ? -13.398 10.25 4.109 1 69.69 125 GLY A CA 1
ATOM 1014 C C . GLY A 1 125 ? -12.211 10.977 4.707 1 69.69 125 GLY A C 1
ATOM 1015 O O . GLY A 1 125 ? -11.633 11.859 4.074 1 69.69 125 GLY A O 1
ATOM 1016 N N . LEU A 1 126 ? -11.906 10.555 5.922 1 69.75 126 LEU A N 1
ATOM 1017 C CA . LEU A 1 126 ? -10.812 11.234 6.609 1 69.75 126 LEU A CA 1
ATOM 1018 C C . LEU A 1 126 ? -9.492 11.031 5.871 1 69.75 126 LEU A C 1
ATOM 1020 O O . LEU A 1 126 ? -8.633 11.914 5.875 1 69.75 126 LEU A O 1
ATOM 1024 N N . GLY A 1 127 ? -9.422 9.82 5.25 1 59.97 127 GLY A N 1
ATOM 1025 C CA . GLY A 1 127 ? -8.242 9.641 4.422 1 59.97 127 GLY A CA 1
ATOM 1026 C C . GLY A 1 127 ? -8.336 10.359 3.088 1 59.97 127 GLY A C 1
ATOM 1027 O O . GLY A 1 127 ? -7.344 10.477 2.367 1 59.97 127 GLY A O 1
ATOM 1028 N N . ASN A 1 128 ? -9.664 10.836 2.777 1 57.44 128 ASN A N 1
ATOM 1029 C CA . ASN A 1 128 ? -9.938 11.531 1.521 1 57.44 128 ASN A CA 1
ATOM 1030 C C . ASN A 1 128 ? -10.875 12.719 1.728 1 57.44 128 ASN A C 1
ATOM 1032 O O . ASN A 1 128 ? -11.664 13.047 0.84 1 57.44 128 ASN A O 1
ATOM 1036 N N . VAL A 1 129 ? -11.008 13.406 2.803 1 43.62 129 VAL A N 1
ATOM 1037 C CA . VAL A 1 129 ? -12.008 14.438 3.08 1 43.62 129 VAL A CA 1
ATOM 1038 C C . VAL A 1 129 ? -11.914 15.539 2.029 1 43.62 129 VAL A C 1
ATOM 1040 O O . VAL A 1 129 ? -10.844 16.094 1.792 1 43.62 129 VAL A O 1
ATOM 1043 N N . ARG A 1 130 ? -12.898 15.453 0.995 1 44.66 130 ARG A N 1
ATOM 1044 C CA . ARG A 1 130 ? -13.172 16.516 0.042 1 44.66 130 ARG A CA 1
ATOM 1045 C C . ARG A 1 130 ? -14.156 17.531 0.619 1 44.66 130 ARG A C 1
ATOM 1047 O O . ARG A 1 130 ? -15.047 17.172 1.393 1 44.66 130 ARG A O 1
ATOM 1054 N N . MET B 1 1 ? 22.188 -15.961 -7.637 1 51.16 1 MET B N 1
ATOM 1055 C CA . MET B 1 1 ? 20.812 -16.391 -7.375 1 51.16 1 MET B CA 1
ATOM 1056 C C . MET B 1 1 ? 19.812 -15.328 -7.812 1 51.16 1 MET B C 1
ATOM 1058 O O . MET B 1 1 ? 20.078 -14.133 -7.688 1 51.16 1 MET B O 1
ATOM 1062 N N . LYS B 1 2 ? 18.922 -15.656 -8.695 1 65.25 2 LYS B N 1
ATOM 1063 C CA . LYS B 1 2 ? 18.062 -14.641 -9.281 1 65.25 2 LYS B CA 1
ATOM 1064 C C . LYS B 1 2 ? 17.266 -13.914 -8.195 1 65.25 2 LYS B C 1
ATOM 1066 O O . LYS B 1 2 ? 16.75 -14.539 -7.266 1 65.25 2 LYS B O 1
ATOM 1071 N N . ILE B 1 3 ? 17.391 -12.664 -8.023 1 79.5 3 ILE B N 1
ATOM 1072 C CA . ILE B 1 3 ? 16.688 -11.844 -7.047 1 79.5 3 ILE B CA 1
ATOM 1073 C C . ILE B 1 3 ? 15.18 -11.977 -7.246 1 79.5 3 ILE B C 1
ATOM 1075 O O . ILE B 1 3 ? 14.68 -11.891 -8.375 1 79.5 3 ILE B O 1
ATOM 1079 N N . MET B 1 4 ? 14.57 -12.461 -6.219 1 87.12 4 MET B N 1
ATOM 1080 C CA . MET B 1 4 ? 13.117 -12.625 -6.215 1 87.12 4 MET B CA 1
ATOM 1081 C C . MET B 1 4 ? 12.422 -11.32 -6.574 1 87.12 4 MET B C 1
ATOM 1083 O O . MET B 1 4 ? 12.727 -10.266 -6.012 1 87.12 4 MET B O 1
ATOM 1087 N N . THR B 1 5 ? 11.539 -11.398 -7.609 1 94.44 5 THR B N 1
ATOM 1088 C CA . THR B 1 5 ? 10.68 -10.258 -7.914 1 94.44 5 THR B CA 1
ATOM 1089 C C . THR B 1 5 ? 9.219 -10.68 -7.93 1 94.44 5 THR B C 1
ATOM 1091 O O . THR B 1 5 ? 8.891 -11.82 -8.273 1 94.44 5 THR B O 1
ATOM 1094 N N . ILE B 1 6 ? 8.414 -9.797 -7.633 1 98 6 ILE B N 1
ATOM 1095 C CA . ILE B 1 6 ? 6.977 -10.07 -7.625 1 98 6 ILE B CA 1
ATOM 1096 C C . ILE B 1 6 ? 6.523 -10.484 -9.023 1 98 6 ILE B C 1
ATOM 1098 O O . ILE B 1 6 ? 5.621 -11.305 -9.172 1 98 6 ILE B O 1
ATOM 1102 N N . THR B 1 7 ? 7.141 -9.945 -10.055 1 97.94 7 THR B N 1
ATOM 1103 C CA . THR B 1 7 ? 6.816 -10.305 -11.438 1 97.94 7 THR B CA 1
ATOM 1104 C C . THR B 1 7 ? 7.02 -11.797 -11.672 1 97.94 7 THR B C 1
ATOM 1106 O O . THR B 1 7 ? 6.137 -12.469 -12.195 1 97.94 7 THR B O 1
ATOM 1109 N N . THR B 1 8 ? 8.172 -12.281 -11.195 1 97.31 8 THR B N 1
ATOM 1110 C CA . THR B 1 8 ? 8.484 -13.695 -11.391 1 97.31 8 THR B CA 1
ATOM 1111 C C . THR B 1 8 ? 7.5 -14.57 -10.625 1 97.31 8 THR B C 1
ATOM 1113 O O . THR B 1 8 ? 6.977 -15.547 -11.172 1 97.31 8 THR B O 1
ATOM 1116 N N . VAL B 1 9 ? 7.203 -14.227 -9.398 1 98.12 9 VAL B N 1
ATOM 1117 C CA . VAL B 1 9 ? 6.348 -15.039 -8.531 1 98.12 9 VAL B CA 1
ATOM 1118 C C . VAL B 1 9 ? 4.934 -15.086 -9.109 1 98.12 9 VAL B C 1
ATOM 1120 O O . VAL B 1 9 ? 4.375 -16.172 -9.305 1 98.12 9 VAL B O 1
ATOM 1123 N N . LEU B 1 10 ? 4.375 -13.953 -9.445 1 98.19 10 LEU B N 1
ATOM 1124 C CA . LEU B 1 10 ? 3.002 -13.898 -9.93 1 98.19 10 LEU B CA 1
ATOM 1125 C C . LEU B 1 10 ? 2.889 -14.523 -11.32 1 98.19 10 LEU B C 1
ATOM 1127 O O . LEU B 1 10 ? 1.875 -15.141 -11.641 1 98.19 10 LEU B O 1
ATOM 1131 N N . ASP B 1 11 ? 3.916 -14.344 -12.141 1 98.25 11 ASP B N 1
ATOM 1132 C CA . ASP B 1 11 ? 3.916 -14.984 -13.445 1 98.25 11 ASP B CA 1
ATOM 1133 C C . ASP B 1 11 ? 3.861 -16.5 -13.32 1 98.25 11 ASP B C 1
ATOM 1135 O O . ASP B 1 11 ? 3.102 -17.172 -14.023 1 98.25 11 ASP B O 1
ATOM 1139 N N . GLU B 1 12 ? 4.719 -17.016 -12.43 1 98.06 12 GLU B N 1
ATOM 1140 C CA . GLU B 1 12 ? 4.727 -18.453 -12.227 1 98.06 12 GLU B CA 1
ATOM 1141 C C . GLU B 1 12 ? 3.375 -18.953 -11.711 1 98.06 12 GLU B C 1
ATOM 1143 O O . GLU B 1 12 ? 2.854 -19.953 -12.188 1 98.06 12 GLU B O 1
ATOM 1148 N N . ILE B 1 13 ? 2.748 -18.234 -10.766 1 97.75 13 ILE B N 1
ATOM 1149 C CA . ILE B 1 13 ? 1.493 -18.656 -10.156 1 97.75 13 ILE B CA 1
ATOM 1150 C C . ILE B 1 13 ? 0.365 -18.578 -11.18 1 97.75 13 ILE B C 1
ATOM 1152 O O . ILE B 1 13 ? -0.424 -19.516 -11.32 1 97.75 13 ILE B O 1
ATOM 1156 N N . LEU B 1 14 ? 0.312 -17.547 -11.953 1 97.56 14 LEU B N 1
ATOM 1157 C CA . LEU B 1 14 ? -0.856 -17.281 -12.789 1 97.56 14 LEU B CA 1
ATOM 1158 C C . LEU B 1 14 ? -0.702 -17.906 -14.164 1 97.56 14 LEU B C 1
ATOM 1160 O O . LEU B 1 14 ? -1.663 -18.453 -14.719 1 97.56 14 LEU B O 1
ATOM 1164 N N . ASN B 1 15 ? 0.509 -17.891 -14.727 1 98.12 15 ASN B N 1
ATOM 1165 C CA . ASN B 1 15 ? 0.662 -18.172 -16.141 1 98.12 15 ASN B CA 1
ATOM 1166 C C . ASN B 1 15 ? 1.295 -19.547 -16.375 1 98.12 15 ASN B C 1
ATOM 1168 O O . ASN B 1 15 ? 1.056 -20.188 -17.406 1 98.12 15 ASN B O 1
ATOM 1172 N N . GLN B 1 16 ? 2.133 -20.016 -15.484 1 97.75 16 GLN B N 1
ATOM 1173 C CA . GLN B 1 16 ? 2.764 -21.312 -15.672 1 97.75 16 GLN B CA 1
ATOM 1174 C C . GLN B 1 16 ? 1.931 -22.422 -15.031 1 97.75 16 GLN B C 1
ATOM 1176 O O . GLN B 1 16 ? 2.389 -23.109 -14.109 1 97.75 16 GLN B O 1
ATOM 1181 N N . GLN B 1 17 ? 0.851 -22.719 -15.641 1 95.38 17 GLN B N 1
ATOM 1182 C CA . GLN B 1 17 ? -0.153 -23.562 -15.008 1 95.38 17 GLN B CA 1
ATOM 1183 C C . GLN B 1 17 ? 0.18 -25.047 -15.195 1 95.38 17 GLN B C 1
ATOM 1185 O O . GLN B 1 17 ? -0.403 -25.906 -14.531 1 95.38 17 GLN B O 1
ATOM 1190 N N . GLU B 1 18 ? 1.145 -25.297 -16.016 1 96.88 18 GLU B N 1
ATOM 1191 C CA . GLU B 1 18 ? 1.605 -26.672 -16.188 1 96.88 18 GLU B CA 1
ATOM 1192 C C . GLU B 1 18 ? 2.502 -27.109 -15.031 1 96.88 18 GLU B C 1
ATOM 1194 O O . GLU B 1 18 ? 2.719 -28.297 -14.82 1 96.88 18 GLU B O 1
ATOM 1199 N N . VAL B 1 19 ? 3.08 -26.125 -14.359 1 97.81 19 VAL B N 1
ATOM 1200 C CA . VAL B 1 19 ? 3.906 -26.406 -13.195 1 97.81 19 VAL B CA 1
ATOM 1201 C C . VAL B 1 19 ? 3.018 -26.625 -11.969 1 97.81 19 VAL B C 1
ATOM 1203 O O . VAL B 1 19 ? 2.137 -25.812 -11.68 1 97.81 19 VAL B O 1
ATOM 1206 N N . PRO B 1 20 ? 3.211 -27.719 -11.266 1 98.12 20 PRO B N 1
ATOM 1207 C CA . PRO B 1 20 ? 2.422 -27.922 -10.047 1 98.12 20 PRO B CA 1
ATOM 1208 C C . PRO B 1 20 ? 2.551 -26.766 -9.062 1 98.12 20 PRO B C 1
ATOM 1210 O O . PRO B 1 20 ? 3.664 -26.312 -8.773 1 98.12 20 PRO B O 1
ATOM 1213 N N . LEU B 1 21 ? 1.446 -26.312 -8.523 1 98 21 LEU B N 1
ATOM 1214 C CA . LEU B 1 21 ? 1.401 -25.125 -7.672 1 98 21 LEU B CA 1
ATOM 1215 C C . LEU B 1 21 ? 2.283 -25.312 -6.441 1 98 21 LEU B C 1
ATOM 1217 O O . LEU B 1 21 ? 2.977 -24.375 -6.023 1 98 21 LEU B O 1
ATOM 1221 N N . ASP B 1 22 ? 2.303 -26.469 -5.875 1 97.56 22 ASP B N 1
ATOM 1222 C CA . ASP B 1 22 ? 3.057 -26.734 -4.652 1 97.56 22 ASP B CA 1
ATOM 1223 C C . ASP B 1 22 ? 4.547 -26.484 -4.863 1 97.56 22 ASP B C 1
ATOM 1225 O O . ASP B 1 22 ? 5.25 -26.047 -3.945 1 97.56 22 ASP B O 1
ATOM 1229 N N . LEU B 1 23 ? 5.027 -26.781 -6.039 1 98.06 23 LEU B N 1
ATOM 1230 C CA . LEU B 1 23 ? 6.43 -26.531 -6.344 1 98.06 23 LEU B CA 1
ATOM 1231 C C . LEU B 1 23 ? 6.734 -25.047 -6.359 1 98.06 23 LEU B C 1
ATOM 1233 O O . LEU B 1 23 ? 7.754 -24.609 -5.828 1 98.06 23 LEU B O 1
ATOM 1237 N N . ILE B 1 24 ? 5.852 -24.312 -6.953 1 98 24 ILE B N 1
ATOM 1238 C CA . ILE B 1 24 ? 6.012 -22.859 -7.023 1 98 24 ILE B CA 1
ATOM 1239 C C . ILE B 1 24 ? 5.961 -22.266 -5.617 1 98 24 ILE B C 1
ATOM 1241 O O . ILE B 1 24 ? 6.805 -21.438 -5.254 1 98 24 ILE B O 1
ATOM 1245 N N . LEU B 1 25 ? 5 -22.688 -4.82 1 98.12 25 LEU B N 1
ATOM 1246 C CA . LEU B 1 25 ? 4.848 -22.156 -3.467 1 98.12 25 LEU B CA 1
ATOM 1247 C C . LEU B 1 25 ? 6.07 -22.484 -2.617 1 98.12 25 LEU B C 1
ATOM 1249 O O . LEU B 1 25 ? 6.566 -21.625 -1.882 1 98.12 25 LEU B O 1
ATOM 1253 N N . ASN B 1 26 ? 6.57 -23.672 -2.764 1 97.38 26 ASN B N 1
ATOM 1254 C CA . ASN B 1 26 ? 7.746 -24.07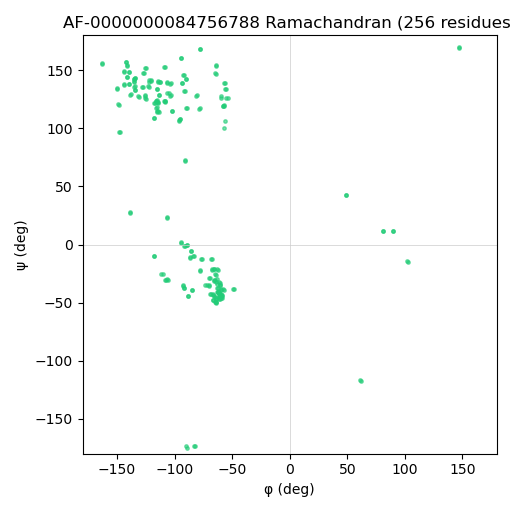8 -2.002 1 97.38 26 ASN B CA 1
ATOM 1255 C C . ASN B 1 26 ? 8.977 -23.266 -2.395 1 97.38 26 ASN B C 1
ATOM 1257 O O . ASN B 1 26 ? 9.852 -23.016 -1.562 1 97.38 26 ASN B O 1
ATOM 1261 N N . ARG B 1 27 ? 9.055 -22.875 -3.572 1 97.38 27 ARG B N 1
ATOM 1262 C CA . ARG B 1 27 ? 10.195 -22.109 -4.09 1 97.38 27 ARG B CA 1
ATOM 1263 C C . ARG B 1 27 ? 10.195 -20.688 -3.549 1 97.38 27 ARG B C 1
ATOM 1265 O O . ARG B 1 27 ? 11.25 -20.141 -3.238 1 97.38 27 ARG B O 1
ATOM 1272 N N . HIS B 1 28 ? 8.969 -20.125 -3.367 1 98.25 28 HIS B N 1
ATOM 1273 C CA . HIS B 1 28 ? 8.938 -18.688 -3.182 1 98.25 28 HIS B CA 1
ATOM 1274 C C . HIS B 1 28 ? 8.375 -18.312 -1.811 1 98.25 28 HIS B C 1
ATOM 1276 O O . HIS B 1 28 ? 8.516 -17.172 -1.368 1 98.25 28 HIS B O 1
ATOM 1282 N N . PHE B 1 29 ? 7.824 -19.297 -1.101 1 98.38 29 PHE B N 1
ATOM 1283 C CA . PHE B 1 29 ? 7.16 -18.969 0.157 1 98.38 29 PHE B CA 1
ATOM 1284 C C . PHE B 1 29 ? 7.688 -19.844 1.288 1 98.38 29 PHE B C 1
ATOM 1286 O O . PHE B 1 29 ? 7.836 -21.062 1.122 1 98.38 29 PHE B O 1
ATOM 1293 N N . SER B 1 30 ? 7.953 -19.234 2.422 1 98.12 30 SER B N 1
ATOM 1294 C CA . SER B 1 30 ? 8.359 -19.938 3.631 1 98.12 30 SER B CA 1
ATOM 1295 C C . SER B 1 30 ? 7.25 -20.859 4.129 1 98.12 30 SER B C 1
ATOM 1297 O O . SER B 1 30 ? 6.066 -20.547 3.979 1 98.12 30 SER B O 1
ATOM 1299 N N . PRO B 1 31 ? 7.562 -21.906 4.832 1 96.94 31 PRO B N 1
ATOM 1300 C CA . PRO B 1 31 ? 6.535 -22.797 5.395 1 96.94 31 PRO B CA 1
ATOM 1301 C C . PRO B 1 31 ? 5.68 -22.109 6.457 1 96.94 31 PRO B C 1
ATOM 1303 O O . PRO B 1 31 ? 4.57 -22.547 6.746 1 96.94 31 PRO B O 1
ATOM 1306 N N . VAL B 1 32 ? 6.184 -21.031 7.043 1 97.5 32 VAL B N 1
ATOM 1307 C CA . VAL B 1 32 ? 5.438 -20.312 8.07 1 97.5 32 VAL B CA 1
ATOM 1308 C C . VAL B 1 32 ? 4.914 -18.984 7.504 1 97.5 32 VAL B C 1
ATOM 1310 O O . VAL B 1 32 ? 4.703 -18.031 8.25 1 97.5 32 VAL B O 1
ATOM 1313 N N . TYR B 1 33 ? 4.805 -18.969 6.219 1 98.25 33 TYR B N 1
ATOM 1314 C CA . TYR B 1 33 ? 4.32 -17.797 5.488 1 98.25 33 TYR B CA 1
ATOM 1315 C C . TYR B 1 33 ? 2.941 -17.375 5.98 1 98.25 33 TYR B C 1
ATOM 1317 O O . TYR B 1 33 ? 2.084 -18.219 6.238 1 98.25 33 TYR B O 1
ATOM 1325 N N . ARG B 1 34 ? 2.744 -16.094 6.098 1 98.25 34 ARG B N 1
ATOM 1326 C CA . ARG B 1 34 ? 1.435 -15.492 6.34 1 98.25 34 ARG B CA 1
ATOM 1327 C C . ARG B 1 34 ? 1.257 -14.211 5.52 1 98.25 34 ARG B C 1
ATOM 1329 O O . ARG B 1 34 ? 2.223 -13.492 5.27 1 98.25 34 ARG B O 1
ATOM 1336 N N . GLN B 1 35 ? 0.025 -13.969 5.141 1 97.81 35 GLN B N 1
ATOM 1337 C CA . GLN B 1 35 ? -0.268 -12.719 4.441 1 97.81 35 GLN B CA 1
ATOM 1338 C C . GLN B 1 35 ? -1.525 -12.055 5 1 97.81 35 GLN B C 1
ATOM 1340 O O . GLN B 1 35 ? -2.465 -12.742 5.41 1 97.81 35 GLN B O 1
ATOM 1345 N N . ARG B 1 36 ? -1.486 -10.766 5.039 1 97.06 36 ARG B N 1
ATOM 1346 C CA . ARG B 1 36 ? -2.637 -9.945 5.395 1 97.06 36 ARG B CA 1
ATOM 1347 C C . ARG B 1 36 ? -3.1 -9.109 4.203 1 97.06 36 ARG B C 1
ATOM 1349 O O . ARG B 1 36 ? -2.336 -8.297 3.672 1 97.06 36 ARG B O 1
ATOM 1356 N N . THR B 1 37 ? -4.305 -9.414 3.748 1 93.38 37 THR B N 1
ATOM 1357 C CA . THR B 1 37 ? -4.898 -8.664 2.646 1 93.38 37 THR B CA 1
ATOM 1358 C C . THR B 1 37 ? -6.148 -7.922 3.111 1 93.38 37 THR B C 1
ATOM 1360 O O . THR B 1 37 ? -7.094 -8.539 3.613 1 93.38 37 THR B O 1
ATOM 1363 N N . ASN B 1 38 ? -6.164 -6.66 2.957 1 88.56 38 ASN B N 1
ATOM 1364 C CA . ASN B 1 38 ? -7.277 -5.832 3.414 1 88.56 38 ASN B CA 1
ATOM 1365 C C . ASN B 1 38 ? -7.664 -6.16 4.852 1 88.56 38 ASN B C 1
ATOM 1367 O O . ASN B 1 38 ? -8.836 -6.383 5.148 1 88.56 38 ASN B O 1
ATOM 1371 N N . ASN B 1 39 ? -6.688 -6.336 5.66 1 90.06 39 ASN B N 1
ATOM 1372 C CA . ASN B 1 39 ? -6.773 -6.469 7.109 1 90.06 39 ASN B CA 1
ATOM 1373 C C . ASN B 1 39 ? -7.156 -7.891 7.52 1 90.06 39 ASN B C 1
ATOM 1375 O O . ASN B 1 39 ? -7.52 -8.133 8.672 1 90.06 39 ASN B O 1
ATOM 1379 N N . GLU B 1 40 ? -7.148 -8.883 6.617 1 92.38 40 GLU B N 1
ATOM 1380 C CA . GLU B 1 40 ? -7.445 -10.273 6.93 1 92.38 40 GLU B CA 1
ATOM 1381 C C . GLU B 1 40 ? -6.211 -11.156 6.758 1 92.38 40 GLU B C 1
ATOM 1383 O O . GLU B 1 40 ? -5.59 -11.164 5.691 1 92.38 40 GLU B O 1
ATOM 1388 N N . TRP B 1 41 ? -5.938 -11.93 7.801 1 96.06 41 TRP B N 1
ATOM 1389 C CA . TRP B 1 41 ? -4.766 -12.797 7.781 1 96.06 41 TRP B CA 1
ATOM 1390 C C . TRP B 1 41 ? -5.109 -14.172 7.211 1 96.06 41 TRP B C 1
ATOM 1392 O O . TRP B 1 41 ? -6.203 -14.688 7.449 1 96.06 41 TRP B O 1
ATOM 1402 N N . GLU B 1 42 ? -4.191 -14.672 6.48 1 96.31 42 GLU B N 1
ATOM 1403 C CA . GLU B 1 42 ? -4.281 -16.031 5.938 1 96.31 42 GLU B CA 1
ATOM 1404 C C . GLU B 1 42 ? -2.926 -16.719 5.965 1 96.31 42 GLU B C 1
ATOM 1406 O O . GLU B 1 42 ? -1.889 -16.094 5.758 1 96.31 42 GLU B O 1
ATOM 1411 N N . GLY B 1 43 ? -2.873 -18 6.215 1 97.12 43 GLY B N 1
ATOM 1412 C CA . GLY B 1 43 ? -1.645 -18.766 6.168 1 97.12 43 GLY B CA 1
ATOM 1413 C C . GLY B 1 43 ? -1.357 -19.359 4.797 1 97.12 43 GLY B C 1
ATOM 1414 O O . GLY B 1 43 ? -2.053 -19.047 3.828 1 97.12 43 GLY B O 1
ATOM 1415 N N . LEU B 1 44 ? -0.323 -20.172 4.734 1 97.56 44 LEU B N 1
ATOM 1416 C CA . LEU B 1 44 ? 0.125 -20.734 3.467 1 97.56 44 LEU B CA 1
ATOM 1417 C C . LEU B 1 44 ? -0.951 -21.625 2.859 1 97.56 44 LEU B C 1
ATOM 1419 O O . LEU B 1 44 ? -1.164 -21.625 1.646 1 97.56 44 LEU B O 1
ATOM 1423 N N . ASP B 1 45 ? -1.678 -22.375 3.664 1 96.56 45 ASP B N 1
ATOM 1424 C CA . ASP B 1 45 ? -2.711 -23.281 3.16 1 96.56 45 ASP B CA 1
ATOM 1425 C C . ASP B 1 45 ? -3.861 -22.5 2.529 1 96.56 45 ASP B C 1
ATOM 1427 O O . ASP B 1 45 ? -4.348 -22.859 1.456 1 96.56 45 ASP B O 1
ATOM 1431 N N . GLY B 1 46 ? -4.27 -21.516 3.275 1 95.69 46 GLY B N 1
ATOM 1432 C CA . GLY B 1 46 ? -5.312 -20.672 2.727 1 95.69 46 GLY B CA 1
ATOM 1433 C C . GLY B 1 46 ? -4.91 -19.984 1.436 1 95.69 46 GLY B C 1
ATOM 1434 O O . GLY B 1 46 ? -5.68 -19.953 0.474 1 95.69 46 GLY B O 1
ATOM 1435 N N . PHE B 1 47 ? -3.717 -19.469 1.441 1 96.62 47 PHE B N 1
ATOM 1436 C CA . PHE B 1 47 ? -3.191 -18.844 0.237 1 96.62 47 PHE B CA 1
ATOM 1437 C C . PHE B 1 47 ? -3.141 -19.828 -0.917 1 96.62 47 PHE B C 1
ATOM 1439 O O . PHE B 1 47 ? -3.492 -19.5 -2.049 1 96.62 47 PHE B O 1
ATOM 1446 N N . ALA B 1 48 ? -2.684 -21 -0.624 1 97 48 ALA B N 1
ATOM 1447 C CA . ALA B 1 48 ? -2.6 -22.031 -1.644 1 97 48 ALA B CA 1
ATOM 1448 C C . ALA B 1 48 ? -3.971 -22.328 -2.25 1 97 48 ALA B C 1
ATOM 1450 O O . ALA B 1 48 ? -4.098 -22.469 -3.467 1 97 48 ALA B O 1
ATOM 1451 N N . GLN B 1 49 ? -4.965 -22.422 -1.407 1 95.94 49 GLN B N 1
ATOM 1452 C CA . GLN B 1 49 ? -6.324 -22.656 -1.884 1 95.94 49 GLN B CA 1
ATOM 1453 C C . GLN B 1 49 ? -6.797 -21.531 -2.787 1 95.94 49 GLN B C 1
ATOM 1455 O O . GLN B 1 49 ? -7.398 -21.766 -3.836 1 95.94 49 GLN B O 1
ATOM 1460 N N . HIS B 1 50 ? -6.457 -20.359 -2.355 1 94.56 50 HIS B N 1
ATOM 1461 C CA . HIS B 1 50 ? -6.809 -19.188 -3.146 1 94.56 50 HIS B CA 1
ATOM 1462 C C . HIS B 1 50 ? -6.105 -19.203 -4.5 1 94.56 50 HIS B C 1
ATOM 1464 O O . HIS B 1 50 ? -6.738 -18.969 -5.535 1 94.56 50 HIS B O 1
ATOM 1470 N N . ALA B 1 51 ? -4.852 -19.422 -4.461 1 95.75 51 ALA B N 1
ATOM 1471 C CA . ALA B 1 51 ? -4.062 -19.469 -5.688 1 95.75 51 ALA B CA 1
ATOM 1472 C C . ALA B 1 51 ? -4.594 -20.547 -6.637 1 95.75 51 ALA B C 1
ATOM 1474 O O . ALA B 1 51 ? -4.629 -20.344 -7.852 1 95.75 51 ALA B O 1
ATOM 1475 N N . ARG B 1 52 ? -5.012 -21.688 -6.105 1 96 52 ARG B N 1
ATOM 1476 C CA . ARG B 1 52 ? -5.586 -22.75 -6.918 1 96 52 ARG B CA 1
ATOM 1477 C C . ARG B 1 52 ? -6.859 -22.281 -7.617 1 96 52 ARG B C 1
ATOM 1479 O O . ARG B 1 52 ? -7.043 -22.531 -8.812 1 96 52 ARG B O 1
ATOM 1486 N N . LYS B 1 53 ? -7.656 -21.625 -6.852 1 94.81 53 LYS B N 1
ATOM 1487 C CA . LYS B 1 53 ? -8.898 -21.109 -7.41 1 94.81 53 LYS B CA 1
ATOM 1488 C C . LYS B 1 53 ? -8.625 -20.094 -8.523 1 94.81 53 LYS B C 1
ATOM 1490 O O . LYS B 1 53 ? -9.312 -20.094 -9.555 1 94.81 53 LYS B O 1
ATOM 1495 N N . LEU B 1 54 ? -7.645 -19.266 -8.305 1 94.31 54 LEU B N 1
ATOM 1496 C CA . LEU B 1 54 ? -7.273 -18.297 -9.336 1 94.31 54 LEU B CA 1
ATOM 1497 C C . LEU B 1 54 ? -6.855 -19 -10.617 1 94.31 54 LEU B C 1
ATOM 1499 O O . LEU B 1 54 ? -7.254 -18.594 -11.711 1 94.31 54 LEU B O 1
ATOM 1503 N N . ARG B 1 55 ? -6.094 -20.047 -10.508 1 95.31 55 ARG B N 1
ATOM 1504 C CA . ARG B 1 55 ? -5.629 -20.781 -11.672 1 95.31 55 ARG B CA 1
ATOM 1505 C C . ARG B 1 55 ? -6.797 -21.422 -12.422 1 95.31 55 ARG B C 1
ATOM 1507 O O . ARG B 1 55 ? -6.738 -21.594 -13.641 1 95.31 55 ARG B O 1
ATOM 1514 N N . GLU B 1 56 ? -7.805 -21.75 -11.672 1 94.5 56 GLU B N 1
ATOM 1515 C CA . GLU B 1 56 ? -8.977 -22.344 -12.305 1 94.5 56 GLU B CA 1
ATOM 1516 C C . GLU B 1 56 ? -9.719 -21.344 -13.172 1 94.5 56 GLU B C 1
ATOM 1518 O O . GLU B 1 56 ? -10.305 -21.703 -14.195 1 94.5 56 GLU B O 1
ATOM 1523 N N . ILE B 1 57 ? -9.617 -20.141 -12.797 1 94.06 57 ILE B N 1
ATOM 1524 C CA . ILE B 1 57 ? -10.5 -19.156 -13.398 1 94.06 57 ILE B CA 1
ATOM 1525 C C . ILE B 1 57 ? -9.711 -18.281 -14.383 1 94.06 57 ILE B C 1
ATOM 1527 O O . ILE B 1 57 ? -10.258 -17.812 -15.375 1 94.06 57 ILE B O 1
ATOM 1531 N N . ILE B 1 58 ? -8.469 -18.078 -14.156 1 95.62 58 ILE B N 1
ATOM 1532 C CA . ILE B 1 58 ? -7.664 -17.125 -14.906 1 95.62 58 ILE B CA 1
ATOM 1533 C C . ILE B 1 58 ? -6.996 -17.844 -16.094 1 95.62 58 ILE B C 1
ATOM 1535 O O . ILE B 1 58 ? -6.402 -18.906 -15.922 1 95.62 58 ILE B O 1
ATOM 1539 N N . ALA B 1 59 ? -7.109 -17.234 -17.25 1 97.44 59 ALA B N 1
ATOM 1540 C CA . ALA B 1 59 ? -6.414 -17.703 -18.438 1 97.44 59 ALA B CA 1
ATOM 1541 C C . ALA B 1 59 ? -4.988 -17.156 -18.5 1 97.44 59 ALA B C 1
ATOM 1543 O O . ALA B 1 59 ? -4.055 -17.875 -18.859 1 97.44 59 ALA B O 1
ATOM 1544 N N . SER B 1 60 ? -4.91 -15.914 -18.109 1 97.81 60 SER B N 1
ATOM 1545 C CA . SER B 1 60 ? -3.594 -15.281 -18.109 1 97.81 60 SER B CA 1
ATOM 1546 C C . SER B 1 60 ? -3.584 -14.016 -17.266 1 97.81 60 SER B C 1
ATOM 1548 O O . SER B 1 60 ? -4.641 -13.445 -16.984 1 97.81 60 SER B O 1
ATOM 1550 N N . GLY B 1 61 ? -2.418 -13.688 -16.828 1 97.69 61 GLY B N 1
ATOM 1551 C CA . GLY B 1 61 ? -2.221 -12.453 -16.078 1 97.69 61 GLY B CA 1
ATOM 1552 C C . GLY B 1 61 ? -0.991 -11.68 -16.516 1 97.69 61 GLY B C 1
ATOM 1553 O O . GLY B 1 61 ? 0.051 -12.273 -16.812 1 97.69 61 GLY B O 1
ATOM 1554 N N . LYS B 1 62 ? -1.127 -10.383 -16.672 1 98.38 62 LYS B N 1
ATOM 1555 C CA . LYS B 1 62 ? -0.011 -9.469 -16.906 1 98.38 62 LYS B CA 1
ATOM 1556 C C . LYS B 1 62 ? 0.321 -8.664 -15.656 1 98.38 62 LYS B C 1
ATOM 1558 O O . LYS B 1 62 ? -0.571 -8.086 -15.031 1 98.38 62 LYS B O 1
ATOM 1563 N N . ILE B 1 63 ? 1.58 -8.648 -15.305 1 98.56 63 ILE B N 1
ATOM 1564 C CA . ILE B 1 63 ? 2.029 -7.941 -14.109 1 98.56 63 ILE B CA 1
ATOM 1565 C C . ILE B 1 63 ? 2.801 -6.688 -14.508 1 98.56 63 ILE B C 1
ATOM 1567 O O . ILE B 1 63 ? 3.76 -6.758 -15.281 1 98.56 63 ILE B O 1
ATOM 1571 N N . GLU B 1 64 ? 2.408 -5.57 -14.078 1 98.44 64 GLU B N 1
ATOM 1572 C CA . GLU B 1 64 ? 3.102 -4.301 -14.258 1 98.44 64 GLU B CA 1
ATOM 1573 C C . GLU B 1 64 ? 3.574 -3.734 -12.922 1 98.44 64 GLU B C 1
ATOM 1575 O O . GLU B 1 64 ? 2.758 -3.34 -12.086 1 98.44 64 GLU B O 1
ATOM 1580 N N . VAL B 1 65 ? 4.895 -3.646 -12.719 1 98.5 65 VAL B N 1
ATOM 1581 C CA . VAL B 1 65 ? 5.441 -3.098 -11.484 1 98.5 65 VAL B CA 1
ATOM 1582 C C . VAL B 1 65 ? 5.613 -1.587 -11.617 1 98.5 65 VAL B C 1
ATOM 1584 O O . VAL B 1 65 ? 6.375 -1.116 -12.469 1 98.5 65 VAL B O 1
ATOM 1587 N N . CYS B 1 66 ? 4.938 -0.852 -10.836 1 98.12 66 CYS B N 1
ATOM 1588 C CA . CYS B 1 66 ? 4.977 0.606 -10.867 1 98.12 66 CYS B CA 1
ATOM 1589 C C . CYS B 1 66 ? 6.094 1.137 -9.969 1 98.12 66 CYS B C 1
ATOM 1591 O O . CYS B 1 66 ? 6.793 2.082 -10.344 1 98.12 66 CYS B O 1
ATOM 1593 N N . ASP B 1 67 ? 6.223 0.598 -8.781 1 98.25 67 ASP B N 1
ATOM 1594 C CA . ASP B 1 67 ? 7.27 0.882 -7.805 1 98.25 67 ASP B CA 1
ATOM 1595 C C . ASP B 1 67 ? 7.805 -0.406 -7.184 1 98.25 67 ASP B C 1
ATOM 1597 O O . ASP B 1 67 ? 7.043 -1.34 -6.926 1 98.25 67 ASP B O 1
ATOM 1601 N N . GLU B 1 68 ? 9.102 -0.437 -6.945 1 98.38 68 GLU B N 1
ATOM 1602 C CA . GLU B 1 68 ? 9.734 -1.584 -6.305 1 98.38 68 GLU B CA 1
ATOM 1603 C C . GLU B 1 68 ? 10.938 -1.152 -5.473 1 98.38 68 GLU B C 1
ATOM 1605 O O . GLU B 1 68 ? 11.859 -0.512 -5.984 1 98.38 68 GLU B O 1
ATOM 1610 N N . LEU B 1 69 ? 10.891 -1.443 -4.191 1 98.38 69 LEU B N 1
ATOM 1611 C CA . LEU B 1 69 ? 11.977 -1.124 -3.271 1 98.38 69 LEU B CA 1
ATOM 1612 C C . LEU B 1 69 ? 12.406 -2.361 -2.494 1 98.38 69 LEU B C 1
ATOM 1614 O O . LEU B 1 69 ? 11.586 -3.227 -2.184 1 98.38 69 LEU B O 1
ATOM 1618 N N . ARG B 1 70 ? 13.672 -2.389 -2.195 1 97.25 70 ARG B N 1
ATOM 1619 C CA . ARG B 1 70 ? 14.258 -3.439 -1.369 1 97.25 70 ARG B CA 1
ATOM 1620 C C . ARG B 1 70 ? 15.203 -2.855 -0.327 1 97.25 70 ARG B C 1
ATOM 1622 O O . ARG B 1 70 ? 15.922 -1.89 -0.604 1 97.25 70 ARG B O 1
ATOM 1629 N N . ASP B 1 71 ? 15.156 -3.385 0.814 1 96.12 71 ASP B N 1
ATOM 1630 C CA . ASP B 1 71 ? 16.062 -3.072 1.91 1 96.12 71 ASP B CA 1
ATOM 1631 C C . ASP B 1 71 ? 16.312 -4.297 2.791 1 96.12 71 ASP B C 1
ATOM 1633 O O . ASP B 1 71 ? 15.531 -4.566 3.709 1 96.12 71 ASP B O 1
ATOM 1637 N N . GLY B 1 72 ? 17.453 -5.016 2.52 1 94.81 72 GLY B N 1
ATOM 1638 C CA . GLY B 1 72 ? 17.672 -6.277 3.213 1 94.81 72 GLY B CA 1
ATOM 1639 C C . GLY B 1 72 ? 16.594 -7.305 2.926 1 94.81 72 GLY B C 1
ATOM 1640 O O . GLY B 1 72 ? 16.359 -7.668 1.771 1 94.81 72 GLY B O 1
ATOM 1641 N N . ASN B 1 73 ? 15.867 -7.676 4.027 1 96.75 73 ASN B N 1
ATOM 1642 C CA . ASN B 1 73 ? 14.82 -8.68 3.877 1 96.75 73 ASN B CA 1
ATOM 1643 C C . ASN B 1 73 ? 13.453 -8.039 3.66 1 96.75 73 ASN B C 1
ATOM 1645 O O . ASN B 1 73 ? 12.445 -8.734 3.559 1 96.75 73 ASN B O 1
ATOM 1649 N N . LEU B 1 74 ? 13.453 -6.715 3.621 1 97.88 74 LEU B N 1
ATOM 1650 C CA . LEU B 1 74 ? 12.203 -6.012 3.391 1 97.88 74 LEU B CA 1
ATOM 1651 C C . LEU B 1 74 ? 12.008 -5.719 1.905 1 97.88 74 LEU B C 1
ATOM 1653 O O . LEU B 1 74 ? 12.969 -5.422 1.196 1 97.88 74 LEU B O 1
ATOM 1657 N N . TYR B 1 75 ? 10.828 -5.891 1.457 1 98.31 75 TYR B N 1
ATOM 1658 C CA . TYR B 1 75 ? 10.445 -5.754 0.057 1 98.31 75 TYR B CA 1
ATOM 1659 C C . TYR B 1 75 ? 9.109 -5.027 -0.071 1 98.31 75 TYR B C 1
ATOM 1661 O O . TYR B 1 75 ? 8.18 -5.273 0.706 1 98.31 75 TYR B O 1
ATOM 1669 N N . ALA B 1 76 ? 9.016 -3.971 -0.919 1 98.81 76 ALA B N 1
ATOM 1670 C CA . ALA B 1 76 ? 7.773 -3.23 -1.136 1 98.81 76 ALA B CA 1
ATOM 1671 C C . ALA B 1 76 ? 7.535 -2.98 -2.623 1 98.81 76 ALA B C 1
ATOM 1673 O O . ALA B 1 76 ? 8.453 -2.576 -3.344 1 98.81 76 ALA B O 1
ATOM 1674 N N . THR B 1 77 ? 6.273 -3.258 -3.098 1 98.75 77 THR B N 1
ATOM 1675 C CA . THR B 1 77 ? 5.938 -3.012 -4.496 1 98.75 77 THR B CA 1
ATOM 1676 C C . THR B 1 77 ? 4.535 -2.43 -4.621 1 98.75 77 THR B C 1
ATOM 1678 O O . THR B 1 77 ? 3.637 -2.791 -3.857 1 98.75 77 THR B O 1
ATOM 1681 N N . ARG B 1 78 ? 4.438 -1.487 -5.465 1 98.75 78 ARG B N 1
ATOM 1682 C CA . ARG B 1 78 ? 3.156 -1.143 -6.07 1 98.75 78 ARG B CA 1
ATOM 1683 C C . ARG B 1 78 ? 3.055 -1.698 -7.488 1 98.75 78 ARG B C 1
ATOM 1685 O O . ARG B 1 78 ? 3.863 -1.356 -8.352 1 98.75 78 ARG B O 1
ATOM 1692 N N . HIS B 1 79 ? 2.104 -2.648 -7.695 1 98.69 79 HIS B N 1
ATOM 1693 C CA . HIS B 1 79 ? 2.02 -3.297 -9 1 98.69 79 HIS B CA 1
ATOM 1694 C C . HIS B 1 79 ? 0.569 -3.535 -9.406 1 98.69 79 HIS B C 1
ATOM 1696 O O . HIS B 1 79 ? -0.322 -3.555 -8.555 1 98.69 79 HIS B O 1
ATOM 1702 N N . ARG B 1 80 ? 0.401 -3.6 -10.688 1 97.94 80 ARG B N 1
ATOM 1703 C CA . ARG B 1 80 ? -0.897 -3.936 -11.258 1 97.94 80 ARG B CA 1
ATOM 1704 C C . ARG B 1 80 ? -0.897 -5.352 -11.82 1 97.94 80 ARG B C 1
ATOM 1706 O O . ARG B 1 80 ? 0.092 -5.789 -12.414 1 97.94 80 ARG B O 1
ATOM 1713 N N . VAL B 1 81 ? -1.975 -6.055 -11.602 1 97.75 81 VAL B N 1
ATOM 1714 C CA . VAL B 1 81 ? -2.205 -7.375 -12.18 1 97.75 81 VAL B CA 1
ATOM 1715 C C . VAL B 1 81 ? -3.439 -7.34 -13.078 1 97.75 81 VAL B C 1
ATOM 1717 O O . VAL B 1 81 ? -4.566 -7.211 -12.594 1 97.75 81 VAL B O 1
ATOM 1720 N N . LEU B 1 82 ? -3.203 -7.422 -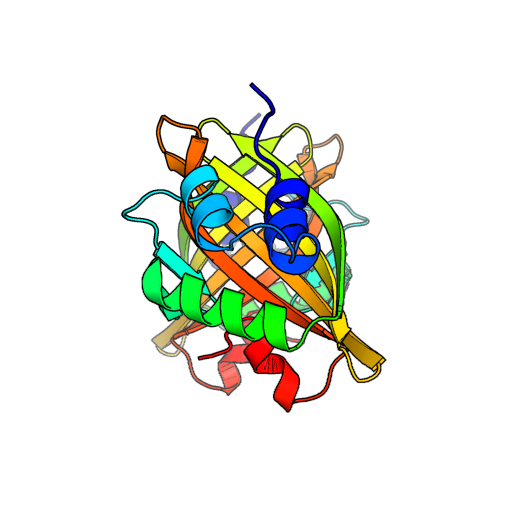14.336 1 97.5 82 LEU B N 1
ATOM 1721 C CA . LEU B 1 82 ? -4.281 -7.504 -15.32 1 97.5 82 LEU B CA 1
ATOM 1722 C C . LEU B 1 82 ? -4.562 -8.953 -15.695 1 97.5 82 LEU B C 1
ATOM 1724 O O . LEU B 1 82 ? -3.785 -9.57 -16.438 1 97.5 82 LEU B O 1
ATOM 1728 N N . CYS B 1 83 ? -5.652 -9.438 -15.211 1 97.12 83 CYS B N 1
ATOM 1729 C CA . CYS B 1 83 ? -6.004 -10.836 -15.438 1 97.12 83 CYS B CA 1
ATOM 1730 C C . CYS B 1 83 ? -7.094 -10.961 -16.484 1 97.12 83 CYS B C 1
ATOM 1732 O O . CYS B 1 83 ? -8.039 -10.172 -16.516 1 97.12 83 CYS B O 1
ATOM 1734 N N . THR B 1 84 ? -6.914 -11.914 -17.312 1 97.25 84 THR B N 1
ATOM 1735 C CA . THR B 1 84 ? -7.973 -12.359 -18.219 1 97.25 84 THR B CA 1
ATOM 1736 C C . THR B 1 84 ? -8.508 -13.727 -17.797 1 97.25 84 THR B C 1
ATOM 1738 O O . THR B 1 84 ? -7.742 -14.68 -17.641 1 97.25 84 THR B O 1
ATOM 1741 N N . LYS B 1 85 ? -9.805 -13.727 -17.578 1 95.94 85 LYS B N 1
ATOM 1742 C CA . LYS B 1 85 ? -10.43 -15 -17.234 1 95.94 85 LYS B CA 1
ATOM 1743 C C . LYS B 1 85 ? -10.633 -15.875 -18.469 1 95.94 85 LYS B C 1
ATOM 1745 O O . LYS B 1 85 ? -10.539 -15.391 -19.594 1 95.94 85 LYS B O 1
ATOM 1750 N N . HIS B 1 86 ? -10.969 -17.156 -18.203 1 96.06 86 HIS B N 1
ATOM 1751 C CA . HIS B 1 86 ? -11.227 -18.094 -19.297 1 96.06 86 HIS B CA 1
ATOM 1752 C C . HIS B 1 86 ? -12.453 -17.672 -20.094 1 96.06 86 HIS B C 1
ATOM 1754 O O . HIS B 1 86 ? -12.523 -17.906 -21.312 1 96.06 86 HIS B O 1
ATOM 1760 N N . ASN B 1 87 ? -13.312 -16.969 -19.453 1 94.25 87 ASN B N 1
ATOM 1761 C CA . ASN B 1 87 ? -14.531 -16.562 -20.141 1 94.25 87 ASN B CA 1
ATOM 1762 C C . ASN B 1 87 ? -14.344 -15.219 -20.859 1 94.25 87 ASN B C 1
ATOM 1764 O O . ASN B 1 87 ? -15.305 -14.648 -21.375 1 94.25 87 ASN B O 1
ATOM 1768 N N . GLY B 1 88 ? -13.219 -14.648 -20.766 1 94.44 88 GLY B N 1
ATOM 1769 C CA . GLY B 1 88 ? -12.898 -13.445 -21.516 1 94.44 88 GLY B CA 1
ATOM 1770 C C . GLY B 1 88 ? -12.984 -12.18 -20.688 1 94.44 88 GLY B C 1
ATOM 1771 O O . GLY B 1 88 ? -12.492 -11.125 -21.094 1 94.44 88 GLY B O 1
ATOM 1772 N N . GLU B 1 89 ? -13.609 -12.281 -19.5 1 94.75 89 GLU B N 1
ATOM 1773 C CA . GLU B 1 89 ? -13.68 -11.125 -18.625 1 94.75 89 GLU B CA 1
ATOM 1774 C C . GLU B 1 89 ? -12.289 -10.711 -18.141 1 94.75 89 GLU B C 1
ATOM 1776 O O . GLU B 1 89 ? -11.414 -11.555 -17.969 1 94.75 89 GLU B O 1
ATOM 1781 N N . GLU B 1 90 ? -12.148 -9.367 -17.938 1 96.06 90 GLU B N 1
ATOM 1782 C CA . GLU B 1 90 ? -10.875 -8.844 -17.453 1 96.06 90 GLU B CA 1
ATOM 1783 C C . GLU B 1 90 ? -11.023 -8.242 -16.062 1 96.06 90 GLU B C 1
ATOM 1785 O O . GLU B 1 90 ? -12.039 -7.613 -15.758 1 96.06 90 GLU B O 1
ATOM 1790 N N . VAL B 1 91 ? -10.039 -8.484 -15.289 1 95.5 91 VAL B N 1
ATOM 1791 C CA . VAL B 1 91 ? -9.93 -7.898 -13.961 1 95.5 91 VAL B CA 1
ATOM 1792 C C . VAL B 1 91 ? -8.586 -7.184 -13.82 1 95.5 91 VAL B C 1
ATOM 1794 O O . VAL B 1 91 ? -7.539 -7.738 -14.164 1 95.5 91 VAL B O 1
ATOM 1797 N N . ASP B 1 92 ? -8.617 -5.941 -13.445 1 96.25 92 ASP B N 1
ATOM 1798 C CA . ASP B 1 92 ? -7.434 -5.121 -13.211 1 96.25 92 ASP B CA 1
ATOM 1799 C C . ASP B 1 92 ? -7.336 -4.699 -11.75 1 96.25 92 ASP B C 1
ATOM 1801 O O . ASP B 1 92 ? -8.203 -3.988 -11.242 1 96.25 92 ASP B O 1
ATOM 1805 N N . MET B 1 93 ? -6.258 -5.168 -11.125 1 96.19 93 MET B N 1
ATOM 1806 C CA . MET B 1 93 ? -6.055 -4.871 -9.711 1 96.19 93 MET B CA 1
ATOM 1807 C C . MET B 1 93 ? -4.73 -4.152 -9.484 1 96.19 93 MET B C 1
ATOM 1809 O O . MET B 1 93 ? -3.725 -4.492 -10.109 1 96.19 93 MET B O 1
ATOM 1813 N N . GLU B 1 94 ? -4.793 -3.156 -8.695 1 96.88 94 GLU B N 1
ATOM 1814 C CA . GLU B 1 94 ? -3.57 -2.535 -8.195 1 96.88 94 GLU B CA 1
ATOM 1815 C C . GLU B 1 94 ? -3.287 -2.957 -6.754 1 96.88 94 GLU B C 1
ATOM 1817 O O . GLU B 1 94 ? -4.184 -2.939 -5.91 1 96.88 94 GLU B O 1
ATOM 1822 N N . VAL B 1 95 ? -2.09 -3.43 -6.488 1 97.75 95 VAL B N 1
ATOM 1823 C CA . VAL B 1 95 ? -1.711 -4.012 -5.207 1 97.75 95 VAL B CA 1
ATOM 1824 C C . VAL B 1 95 ? -0.595 -3.184 -4.574 1 97.75 95 VAL B C 1
ATOM 1826 O O . VAL B 1 95 ? 0.404 -2.873 -5.227 1 97.75 95 VAL B O 1
ATOM 1829 N N . TYR B 1 96 ? -0.806 -2.67 -3.375 1 98.44 96 TYR B N 1
ATOM 1830 C CA . TYR B 1 96 ? 0.207 -2.074 -2.512 1 98.44 96 TYR B CA 1
ATOM 1831 C C . TYR B 1 96 ? 0.733 -3.092 -1.506 1 98.44 96 TYR B C 1
ATOM 1833 O O . TYR B 1 96 ? 0.031 -3.459 -0.561 1 98.44 96 TYR B O 1
ATOM 1841 N N . MET B 1 97 ? 1.992 -3.541 -1.718 1 98.75 97 MET B N 1
ATOM 1842 C CA . MET B 1 97 ? 2.451 -4.738 -1.017 1 98.75 97 MET B CA 1
ATOM 1843 C C . MET B 1 97 ? 3.742 -4.457 -0.255 1 98.75 97 MET B C 1
ATOM 1845 O O . MET B 1 97 ? 4.68 -3.875 -0.804 1 98.75 97 MET B O 1
ATOM 1849 N N . PHE B 1 98 ? 3.775 -4.781 1.005 1 98.88 98 PHE B N 1
ATOM 1850 C CA . PHE B 1 98 ? 4.973 -4.844 1.833 1 98.88 98 PHE B CA 1
ATOM 1851 C C . PHE B 1 98 ? 5.242 -6.27 2.293 1 98.88 98 PHE B C 1
ATOM 1853 O O . PHE B 1 98 ? 4.32 -6.977 2.713 1 98.88 98 PHE B O 1
ATOM 1860 N N . ALA B 1 99 ? 6.508 -6.68 2.168 1 98.69 99 ALA B N 1
ATOM 1861 C CA . ALA B 1 99 ? 6.824 -8.078 2.453 1 98.69 99 ALA B CA 1
ATOM 1862 C C . ALA B 1 99 ? 8.172 -8.203 3.162 1 98.69 99 ALA B C 1
ATOM 1864 O O . ALA B 1 99 ? 8.969 -7.262 3.156 1 98.69 99 ALA B O 1
ATOM 1865 N N . GLU B 1 100 ? 8.312 -9.258 3.826 1 98.44 100 GLU B N 1
ATOM 1866 C CA . GLU B 1 100 ? 9.578 -9.727 4.391 1 98.44 100 GLU B CA 1
ATOM 1867 C C . GLU B 1 100 ? 9.953 -11.102 3.846 1 98.44 100 GLU B C 1
ATOM 1869 O O . GLU B 1 100 ? 9.086 -11.945 3.633 1 98.44 100 GLU B O 1
ATOM 1874 N N . THR B 1 101 ? 11.25 -11.273 3.596 1 97.69 101 THR B N 1
ATOM 1875 C CA . THR B 1 101 ? 11.727 -12.586 3.164 1 97.69 101 THR B CA 1
ATOM 1876 C C . THR B 1 101 ? 12.547 -13.25 4.266 1 97.69 101 THR B C 1
ATOM 1878 O O . THR B 1 101 ? 13.094 -12.57 5.141 1 97.69 101 THR B O 1
ATOM 1881 N N . ASP B 1 102 ? 12.547 -14.547 4.238 1 96.94 102 ASP B N 1
ATOM 1882 C CA . ASP B 1 102 ? 13.391 -15.281 5.172 1 96.94 102 ASP B CA 1
ATOM 1883 C C . ASP B 1 102 ? 14.828 -15.383 4.656 1 96.94 102 ASP B C 1
ATOM 1885 O O . ASP B 1 102 ? 15.18 -14.75 3.656 1 96.94 102 ASP B O 1
ATOM 1889 N N . ASP B 1 103 ? 15.656 -16.109 5.316 1 94.81 103 ASP B N 1
ATOM 1890 C CA . ASP B 1 103 ? 17.078 -16.156 5.016 1 94.81 103 ASP B CA 1
ATOM 1891 C C . ASP B 1 103 ? 17.328 -16.812 3.656 1 94.81 103 ASP B C 1
ATOM 1893 O O . ASP B 1 103 ? 18.391 -16.625 3.057 1 94.81 103 ASP B O 1
ATOM 1897 N N . ASP B 1 104 ? 16.375 -17.594 3.203 1 94.69 104 ASP B N 1
ATOM 1898 C CA . ASP B 1 104 ? 16.5 -18.266 1.912 1 94.69 104 ASP B CA 1
ATOM 1899 C C . ASP B 1 104 ? 15.914 -17.406 0.79 1 94.69 104 ASP B C 1
ATOM 1901 O O . ASP B 1 104 ? 15.875 -17.828 -0.366 1 94.69 104 ASP B O 1
ATOM 1905 N N . GLY B 1 105 ? 15.375 -16.25 1.137 1 95.25 105 GLY B N 1
ATOM 1906 C CA . GLY B 1 105 ? 14.836 -15.352 0.132 1 95.25 105 GLY B CA 1
ATOM 1907 C C . GLY B 1 105 ? 13.375 -15.602 -0.173 1 95.25 105 GLY B C 1
ATOM 1908 O O . GLY B 1 105 ? 12.828 -15.047 -1.127 1 95.25 105 GLY B O 1
ATOM 1909 N N . ARG B 1 106 ? 12.727 -16.422 0.657 1 97.5 106 ARG B N 1
ATOM 1910 C CA . ARG B 1 106 ? 11.312 -16.734 0.476 1 97.5 106 ARG B CA 1
ATOM 1911 C C . ARG B 1 106 ? 10.43 -15.773 1.268 1 97.5 106 ARG B C 1
ATOM 1913 O O . ARG B 1 106 ? 10.789 -15.352 2.369 1 97.5 106 ARG B O 1
ATOM 1920 N N . PHE B 1 107 ? 9.266 -15.484 0.673 1 98.38 107 PHE B N 1
ATOM 1921 C CA . PHE B 1 107 ? 8.328 -14.641 1.417 1 98.38 107 PHE B CA 1
ATOM 1922 C C . PHE B 1 107 ? 7.949 -15.297 2.738 1 98.38 107 PHE B C 1
ATOM 1924 O O . PHE B 1 107 ? 7.566 -16.469 2.768 1 98.38 107 PHE B O 1
ATOM 1931 N N . ILE B 1 108 ? 8.102 -14.555 3.814 1 98.38 108 ILE B N 1
ATOM 1932 C CA . ILE B 1 108 ? 7.676 -15.07 5.113 1 98.38 108 ILE B CA 1
ATOM 1933 C C . ILE B 1 108 ? 6.469 -14.273 5.609 1 98.38 108 ILE B C 1
ATOM 1935 O O . ILE B 1 108 ? 5.645 -14.797 6.363 1 98.38 108 ILE B O 1
ATOM 1939 N N . ARG B 1 109 ? 6.336 -13.047 5.145 1 98.56 109 ARG B N 1
ATOM 1940 C CA . ARG B 1 109 ? 5.223 -12.18 5.516 1 98.56 109 ARG B CA 1
ATOM 1941 C C . ARG B 1 109 ? 4.883 -11.211 4.383 1 98.56 109 ARG B C 1
ATOM 1943 O O . ARG B 1 109 ? 5.781 -10.633 3.762 1 98.56 109 ARG B O 1
ATOM 1950 N N . VAL B 1 110 ? 3.605 -11.094 4.105 1 98.38 110 VAL B N 1
ATOM 1951 C CA . VAL B 1 110 ? 3.117 -10.094 3.16 1 98.38 110 VAL B CA 1
ATOM 1952 C C . VAL B 1 110 ? 1.945 -9.328 3.773 1 98.38 110 VAL B C 1
ATOM 1954 O O . VAL B 1 110 ? 1.047 -9.93 4.363 1 98.38 110 VAL B O 1
ATOM 1957 N N . GLU B 1 111 ? 1.987 -8.086 3.791 1 98.31 111 GLU B N 1
ATOM 1958 C CA . GLU B 1 111 ? 0.855 -7.203 4.055 1 98.31 111 GLU B CA 1
ATOM 1959 C C . GLU B 1 111 ? 0.528 -6.344 2.834 1 98.31 111 GLU B C 1
ATOM 1961 O O . GLU B 1 111 ? 1.401 -5.656 2.301 1 98.31 111 GLU B O 1
ATOM 1966 N N . GLU B 1 112 ? -0.692 -6.457 2.41 1 97.94 112 GLU B N 1
ATOM 1967 C CA . GLU B 1 112 ? -1.002 -5.727 1.184 1 97.94 112 GLU B CA 1
ATOM 1968 C C . GLU B 1 112 ? -2.424 -5.172 1.216 1 97.94 112 GLU B C 1
ATOM 1970 O O . GLU B 1 112 ? -3.283 -5.695 1.929 1 97.94 112 GLU B O 1
ATOM 1975 N N . ALA B 1 113 ? -2.648 -4.07 0.584 1 96.25 113 ALA B N 1
ATOM 1976 C CA . ALA B 1 113 ? -3.953 -3.52 0.225 1 96.25 113 ALA B CA 1
ATOM 1977 C C . ALA B 1 113 ? -4.152 -3.52 -1.287 1 96.25 113 ALA B C 1
ATOM 1979 O O . ALA B 1 113 ? -3.213 -3.262 -2.043 1 96.25 113 ALA B O 1
ATOM 1980 N N . THR B 1 114 ? -5.34 -3.846 -1.724 1 94.44 114 THR B N 1
ATOM 1981 C CA . THR B 1 114 ? -5.609 -3.971 -3.152 1 94.44 114 THR B CA 1
ATOM 1982 C C . THR B 1 114 ? -6.738 -3.035 -3.572 1 94.44 114 THR B C 1
ATOM 1984 O O . THR B 1 114 ? -7.676 -2.799 -2.807 1 94.44 114 THR B O 1
ATOM 1987 N N . LEU B 1 115 ? -6.621 -2.453 -4.73 1 92.75 115 LEU B N 1
ATOM 1988 C CA . LEU B 1 115 ? -7.652 -1.648 -5.375 1 92.75 115 LEU B CA 1
ATOM 1989 C C . LEU B 1 115 ? -8.109 -2.297 -6.68 1 92.75 115 LEU B C 1
ATOM 1991 O O . LEU B 1 115 ? -7.289 -2.605 -7.547 1 92.75 115 LEU B O 1
ATOM 1995 N N . MET B 1 116 ? -9.359 -2.539 -6.773 1 91.31 116 MET B N 1
ATOM 1996 C CA . MET B 1 116 ? -9.891 -2.986 -8.055 1 91.31 116 MET B CA 1
ATOM 1997 C C . MET B 1 116 ? -10.062 -1.812 -9.016 1 91.31 116 MET B C 1
ATOM 1999 O O . MET B 1 116 ? -10.836 -0.893 -8.75 1 91.31 116 MET B O 1
ATOM 2003 N N . LEU B 1 117 ? -9.367 -1.837 -10.07 1 92.5 117 LEU B N 1
ATOM 2004 C CA . LEU B 1 117 ? -9.422 -0.761 -11.055 1 92.5 117 LEU B CA 1
ATOM 2005 C C . LEU B 1 117 ? -10.438 -1.069 -12.141 1 92.5 117 LEU B C 1
ATOM 2007 O O . LEU B 1 117 ? -11.008 -0.155 -12.742 1 92.5 117 LEU B O 1
ATOM 2011 N N . GLN B 1 118 ? -10.523 -2.289 -12.445 1 89.69 118 GLN B N 1
ATOM 2012 C CA . GLN B 1 118 ? -11.484 -2.809 -13.406 1 89.69 118 GLN B CA 1
ATOM 2013 C C . GLN B 1 118 ? -12 -4.184 -12.977 1 89.69 118 GLN B C 1
ATOM 2015 O O . GLN B 1 118 ? -11.227 -5.02 -12.508 1 89.69 118 GLN B O 1
ATOM 2020 N N . GLY B 1 119 ? -13.312 -4.469 -13.094 1 87.44 119 GLY B N 1
ATOM 2021 C CA . GLY B 1 119 ? -13.953 -5.73 -12.742 1 87.44 119 GLY B CA 1
ATOM 2022 C C . GLY B 1 119 ? -15.367 -5.559 -12.227 1 87.44 119 GLY B C 1
ATOM 2023 O O . GLY B 1 119 ? -15.875 -4.438 -12.156 1 87.44 119 GLY B O 1
ATOM 2024 N N . VAL B 1 120 ? -16.016 -6.648 -12.117 1 81.5 120 VAL B N 1
ATOM 2025 C CA . VAL B 1 120 ? -17.375 -6.625 -11.57 1 81.5 120 VAL B CA 1
ATOM 2026 C C . VAL B 1 120 ? -17.328 -6.914 -10.07 1 81.5 120 VAL B C 1
ATOM 2028 O O . VAL B 1 120 ? -16.281 -7.285 -9.531 1 81.5 120 VAL B O 1
ATOM 2031 N N . GLU B 1 121 ? -18.375 -6.566 -9.328 1 78.88 121 GLU B N 1
ATOM 2032 C CA . GLU B 1 121 ? -18.438 -6.695 -7.879 1 78.88 121 GLU B CA 1
ATOM 2033 C C . GLU B 1 121 ? -18 -8.086 -7.426 1 78.88 121 GLU B C 1
ATOM 2035 O O . GLU B 1 121 ? -17.312 -8.227 -6.414 1 78.88 121 GLU B O 1
ATOM 2040 N N . SER B 1 122 ? -18.375 -9.07 -8.172 1 78.38 122 SER B N 1
ATOM 2041 C CA . SER B 1 122 ? -18.031 -10.445 -7.812 1 78.38 122 SER B CA 1
ATOM 2042 C C . SER B 1 122 ? -16.531 -10.695 -7.93 1 78.38 122 SER B C 1
ATOM 2044 O O . SER B 1 122 ? -16.016 -11.672 -7.375 1 78.38 122 SER B O 1
ATOM 2046 N N . ASP B 1 123 ? -15.805 -9.719 -8.594 1 82.38 123 ASP B N 1
ATOM 2047 C CA . ASP B 1 123 ? -14.367 -9.867 -8.812 1 82.38 123 ASP B CA 1
ATOM 2048 C C . ASP B 1 123 ? -13.57 -9.344 -7.613 1 82.38 123 ASP B C 1
ATOM 2050 O O . ASP B 1 123 ? -12.375 -9.609 -7.488 1 82.38 123 ASP B O 1
ATOM 2054 N N . ARG B 1 124 ? -14.258 -8.656 -6.719 1 73.75 124 ARG B N 1
ATOM 2055 C CA . ARG B 1 124 ? -13.57 -8.008 -5.605 1 73.75 124 ARG B CA 1
ATOM 2056 C C . ARG B 1 124 ? -12.891 -9.039 -4.711 1 73.75 124 ARG B C 1
ATOM 2058 O O . ARG B 1 124 ? -11.883 -8.742 -4.062 1 73.75 124 ARG B O 1
ATOM 2065 N N . GLY B 1 125 ? -13.367 -10.281 -4.797 1 70.12 125 GLY B N 1
ATOM 2066 C CA . GLY B 1 125 ? -12.797 -11.344 -3.988 1 70.12 125 GLY B CA 1
ATOM 2067 C C . GLY B 1 125 ? -11.586 -11.992 -4.625 1 70.12 125 GLY B C 1
ATOM 2068 O O . GLY B 1 125 ? -10.938 -12.844 -4.008 1 70.12 125 GLY B O 1
ATOM 2069 N N . LEU B 1 126 ? -11.328 -11.562 -5.836 1 69.69 126 LEU B N 1
ATOM 2070 C CA . LEU B 1 126 ? -10.219 -12.164 -6.559 1 69.69 126 LEU B CA 1
ATOM 2071 C C . LEU B 1 126 ? -8.891 -11.891 -5.852 1 69.69 126 LEU B C 1
ATOM 2073 O O . LEU B 1 126 ? -7.98 -12.719 -5.891 1 69.69 126 LEU B O 1
ATOM 2077 N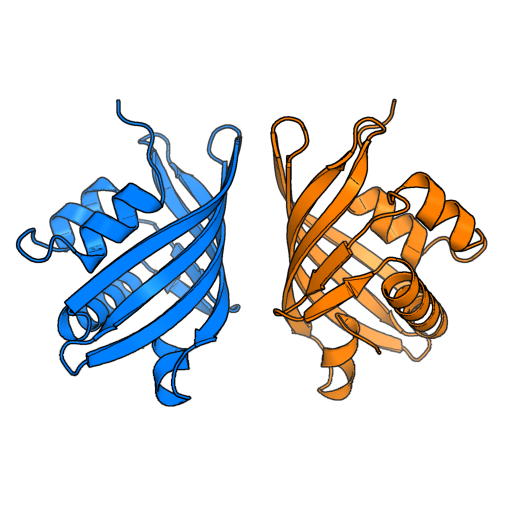 N . GLY B 1 127 ? -8.852 -10.695 -5.246 1 59.78 127 GLY B N 1
ATOM 2078 C CA . GLY B 1 127 ? -7.66 -10.453 -4.449 1 59.78 127 GLY B CA 1
ATOM 2079 C C . GLY B 1 127 ? -7.672 -11.188 -3.123 1 59.78 127 GLY B C 1
ATOM 2080 O O . GLY B 1 127 ? -6.652 -11.258 -2.436 1 59.78 127 GLY B O 1
ATOM 2081 N N . ASN B 1 128 ? -8.953 -11.742 -2.771 1 58.38 128 ASN B N 1
ATOM 2082 C CA . ASN B 1 128 ? -9.141 -12.469 -1.522 1 58.38 128 ASN B CA 1
ATOM 2083 C C . ASN B 1 128 ? -10.016 -13.703 -1.721 1 58.38 128 ASN B C 1
ATOM 2085 O O . ASN B 1 128 ? -10.766 -14.094 -0.819 1 58.38 128 ASN B O 1
ATOM 2089 N N . VAL B 1 129 ? -10.125 -14.367 -2.801 1 46.66 129 VAL B N 1
ATOM 2090 C CA . VAL B 1 129 ? -11.078 -15.453 -3.033 1 46.66 129 VAL B CA 1
ATOM 2091 C C . VAL B 1 129 ? -10.898 -16.531 -1.973 1 46.66 129 VAL B C 1
ATOM 2093 O O . VAL B 1 129 ? -9.797 -17.062 -1.795 1 46.66 129 VAL B O 1
ATOM 2096 N N . ARG B 1 130 ? -11.805 -16.594 -1.062 1 41.31 130 ARG B N 1
ATOM 2097 C CA . ARG B 1 130 ? -11.953 -17.703 -0.128 1 41.31 130 ARG B CA 1
ATOM 2098 C C . ARG B 1 130 ? -12.906 -18.75 -0.678 1 41.31 130 ARG B C 1
ATOM 2100 O O . ARG B 1 130 ? -13.805 -18.438 -1.455 1 41.31 130 ARG B O 1
#

Organism: Klebsiella aerogenes (strain ATCC 13048 / DSM 30053 / CCUG 1429 / JCM 1235 / KCTC 2190 / NBRC 13534 / NCIMB 10102 / NCTC 10006 / CDC 819-56) (NCBI:txid1028307)

Sequence (260 aa):
MKIMTITTVLDEILNQQEVPLDLILNRHFSPVYRQRTNNEWEGLDGFAQHARKLREIIASGKIEVCDELRDGNLYATRHRVLCTKHNGEEVDMEVYMFAETDDDGRFIRVEEATLMLQGVESDRGLGNVRMKIMTITTVLDEILNQQEVPLDLILNRHFSPVYRQRTNNEWEGLDGFAQHARKLREIIASGKIEVCDELRDGNLYATRHRVLCTKHNGEEVDMEVYMFAETDDDGRFIRVEEATLMLQGVESDRGLGNVR

InterPro domains:
  IPR032710 NTF2-like domain superfamily [SSF54427] (33-110)

Secondary structure (DSSP, 8-state):
-PPP-HHHHHHHHHH-TTS-HHHHHHHHEEEEEEEEETTEEEEHHHHHHHHHHHHHHEEEEEEEEEEEEEETTEEEEEEEEEEEETTS-EEEEEEEEEEEE-TTS-EEEEEEEEEEEE--GGGGGGGT--/-PPP-HHHHHHHHHH-TTS-HHHHHHHHEEEEEEEEETTEEEEHHHHHHHHHHHHHHEEEEEEEEEEEEEETTEEEEEEEEEEEETTS-EEEEEEEEEEEE-TTS-EEEEEEEEEEEE--GGGGGGGT--

Nearest PDB structures (foldseek):
  5aig-assembly2_B  TM=7.838E-01  e=7.187E-06  unidentified
  2gey-assembly3_C-2  TM=7.239E-01  e=1.026E-05  Streptomyces galilaeus
  2gey-assembly3_A  TM=7.041E-01  e=3.971E-06  Streptomyces galilaeus
  6isl-assembly1_B-2  TM=7.887E-01  e=2.984E-05  Streptomyces xiamenensis 318
  2imj-assembly2_D  TM=6.244E-01  e=6.451E-05  Pseudomonas protegens Pf-5

Radius of gyration: 19.39 Å; Cα contacts (8 Å, |Δi|>4): 541; chains: 2; bounding box: 39×56×43 Å

pLDDT: mean 93.35, std 10.41, range [41.31, 98.88]

Foldseek 3Di:
DPQDDPQVLVQCLAAVLVDDNVVSCVLAADQQAWEAEPRDIDGPVLVSVLSVVNNVWFNHKDKAWPDWDDDVQKIWTWMWIWTATPVGDIWIKTKTKIFGADPSNHTRYIYIYMDTPDDDPVCVCNVPVD/DPQDDPQVLVQCLAPVLVDDLVVSCVLAADQQAWEAEPRDIDGPVLVSVLSVVNNVWFNHKDKAWPDWDDDVQKIWTWIWIWTATPVGDIWIKTKTKIFGADPSNHTRYIYIYMDTPDDDPVCVCNVPVD

Solvent-accessible surface area (backbone atoms only — not comparable to full-atom values): 14040 Å² total; per-residue (Å²): 128,85,76,83,46,71,61,59,55,50,39,47,62,41,55,40,70,88,52,62,64,69,59,55,45,61,69,47,36,37,93,78,19,37,35,28,49,77,89,41,78,40,43,51,68,56,48,48,53,31,52,51,52,46,47,73,45,37,59,35,56,47,73,46,78,77,43,78,46,66,54,92,50,37,38,38,35,35,32,33,43,41,32,30,30,73,85,66,52,59,35,30,34,38,37,39,38,39,34,33,36,45,97,86,62,15,37,34,36,38,44,33,44,73,44,80,76,41,62,56,81,85,46,65,35,69,85,59,49,125,127,84,77,83,45,69,61,59,54,51,41,45,61,41,56,41,69,87,52,61,63,67,59,55,46,61,69,46,35,37,93,78,19,36,35,29,51,77,87,42,78,39,43,52,68,56,46,48,54,30,51,50,52,46,46,73,43,37,60,35,58,47,73,46,76,77,42,78,45,67,54,92,50,35,38,37,36,36,31,34,42,42,32,32,31,72,85,66,52,58,36,30,33,38,35,39,37,40,34,33,36,45,98,86,62,15,37,34,34,37,43,33,43,74,44,80,77,39,61,56,80,84,47,67,36,68,86,60,48,122